Protein AF-0000000084778873 (afdb_homodimer)

Organism: Brachypodium distachyon (NCBI:txid15368)

Radius of gyration: 27.46 Å; Cα contacts (8 Å, |Δi|>4): 302; chains: 2; bounding box: 40×123×57 Å

pLDDT: mean 80.84, std 21.5, range [19.67, 98.75]

Foldseek 3Di:
DPPPDPVVVVVVVVVVVVVVVVVVVVVPPPDDDDDDDDPDDPPPDFQVVVQLVVQCVVVVHSVVSVVRDDDTDGDDDDDDDDDDDPVVVVVVCPDPNDDDDDDCVVVVVPPPVPDPPD/DPPDDPVVVVVVVVVVVVVVVVVVVVVVPPDDDDDDDDPDDPPPDFQVVVQLVVQCVVVVHSVVSVVRDDDTDGDDDDDDDDDDDPVVVVVVCPDPNDDDDDDCVVCVVPDPPPDPPD

Structure (mmCIF, N/CA/C/O backbone):
data_AF-0000000084778873-model_v1
#
loop_
_entity.id
_entity.type
_entity.pdbx_description
1 polymer 'Inhibitor I9 domain-containing protein'
#
loop_
_atom_site.group_PDB
_atom_site.id
_atom_site.type_symbol
_atom_site.label_atom_id
_atom_site.label_alt_id
_atom_site.label_comp_id
_atom_site.label_asym_id
_atom_site.label_entity_id
_atom_site.label_seq_id
_atom_site.pdbx_PDB_ins_code
_atom_site.Cartn_x
_atom_site.Cartn_y
_atom_site.Cartn_z
_atom_site.occupancy
_atom_site.B_iso_or_equiv
_atom_site.auth_seq_id
_atom_site.auth_comp_id
_atom_site.auth_asym_id
_atom_site.auth_atom_id
_atom_site.pdbx_PDB_model_num
ATOM 1 N N . MET A 1 1 ? -0.846 -65.25 -21.641 1 46.56 1 MET A N 1
ATOM 2 C CA . MET A 1 1 ? -0.649 -64.125 -20.719 1 46.56 1 MET A CA 1
ATOM 3 C C . MET A 1 1 ? -1.986 -63.531 -20.312 1 46.56 1 MET A C 1
ATOM 5 O O . MET A 1 1 ? -2.764 -63.094 -21.156 1 46.56 1 MET A O 1
ATOM 9 N N . LYS A 1 2 ? -2.516 -64.062 -19.25 1 57.94 2 LYS A N 1
ATOM 10 C CA . LYS A 1 2 ? -3.814 -63.688 -18.688 1 57.94 2 LYS A CA 1
ATOM 11 C C . LYS A 1 2 ? -3.93 -62.156 -18.5 1 57.94 2 LYS A C 1
ATOM 13 O O . LYS A 1 2 ? -3.053 -61.531 -17.891 1 57.94 2 LYS A O 1
ATOM 18 N N . GLN A 1 3 ? -4.539 -61.562 -19.406 1 62.31 3 GLN A N 1
ATOM 19 C CA . GLN A 1 3 ? -4.801 -60.125 -19.375 1 62.31 3 GLN A CA 1
ATOM 20 C C . GLN A 1 3 ? -5.473 -59.719 -18.062 1 62.31 3 GLN A C 1
ATOM 22 O O . GLN A 1 3 ? -6.375 -60.406 -17.578 1 62.31 3 GLN A O 1
ATOM 27 N N . PRO A 1 4 ? -4.617 -59.094 -17.234 1 69.31 4 PRO A N 1
ATOM 28 C CA . PRO A 1 4 ? -5.277 -58.594 -16.016 1 69.31 4 PRO A CA 1
ATOM 29 C C . PRO A 1 4 ? -6.664 -58.031 -16.297 1 69.31 4 PRO A C 1
ATOM 31 O O . PRO A 1 4 ? -6.926 -57.531 -17.406 1 69.31 4 PRO A O 1
ATOM 34 N N . PRO A 1 5 ? -7.594 -58.406 -15.469 1 70.06 5 PRO A N 1
ATOM 35 C CA . PRO A 1 5 ? -8.977 -58 -15.719 1 70.06 5 PRO A CA 1
ATOM 36 C C . PRO A 1 5 ? -9.141 -56.469 -15.789 1 70.06 5 PRO A C 1
ATOM 38 O O . PRO A 1 5 ? -8.414 -55.75 -15.117 1 70.06 5 PRO A O 1
ATOM 41 N N . ALA A 1 6 ? -9.719 -56.062 -16.844 1 75.62 6 ALA A N 1
ATOM 42 C CA . ALA A 1 6 ? -10.078 -54.719 -17.219 1 75.62 6 ALA A CA 1
ATOM 43 C C . ALA A 1 6 ? -10.695 -53.969 -16.047 1 75.62 6 ALA A C 1
ATOM 45 O O . ALA A 1 6 ? -10.578 -52.75 -15.953 1 75.62 6 ALA A O 1
ATOM 46 N N . THR A 1 7 ? -11.094 -54.781 -15.078 1 77.81 7 THR A N 1
ATOM 47 C CA . THR A 1 7 ? -11.797 -54.156 -13.961 1 77.81 7 THR A CA 1
ATOM 48 C C . THR A 1 7 ? -10.82 -53.438 -13.039 1 77.81 7 THR A C 1
ATOM 50 O O . THR A 1 7 ? -11.141 -52.375 -12.508 1 77.81 7 THR A O 1
ATOM 53 N N . THR A 1 8 ? -9.68 -54 -13.016 1 77 8 THR A N 1
ATOM 54 C CA . THR A 1 8 ? -8.711 -53.375 -12.125 1 77 8 THR A CA 1
ATOM 55 C C . THR A 1 8 ? -8.219 -52.062 -12.688 1 77 8 THR A C 1
ATOM 57 O O . THR A 1 8 ? -8.039 -51.094 -11.953 1 77 8 THR A O 1
ATOM 60 N N . ALA A 1 9 ? -8.211 -52.094 -14.023 1 75.94 9 ALA A N 1
ATOM 61 C CA . ALA A 1 9 ? -7.738 -50.875 -14.688 1 75.94 9 ALA A CA 1
ATOM 62 C C . ALA A 1 9 ? -8.758 -49.75 -14.57 1 75.94 9 ALA A C 1
ATOM 64 O O . ALA A 1 9 ? -8.391 -48.594 -14.359 1 75.94 9 ALA A O 1
ATOM 65 N N . ILE A 1 10 ? -9.984 -50.094 -14.586 1 78.06 10 ILE A N 1
ATOM 66 C CA . ILE A 1 10 ? -11.047 -49.094 -14.508 1 78.06 10 ILE A CA 1
ATOM 67 C C . ILE A 1 10 ? -11.125 -48.531 -13.086 1 78.06 10 ILE A C 1
ATOM 69 O O . ILE A 1 10 ? -11.312 -47.344 -12.898 1 78.06 10 ILE A O 1
ATOM 73 N N . ILE A 1 11 ? -10.836 -49.406 -12.133 1 75.94 11 ILE A N 1
ATOM 74 C CA . ILE A 1 11 ? -10.922 -48.969 -10.742 1 75.94 11 ILE A CA 1
ATOM 75 C C . ILE A 1 11 ? -9.773 -48 -10.438 1 75.94 11 ILE A C 1
ATOM 77 O O . ILE A 1 11 ? -9.961 -47 -9.758 1 75.94 11 ILE A O 1
ATOM 81 N N . VAL A 1 12 ? -8.609 -48.281 -11.062 1 77.19 12 VAL A N 1
ATOM 82 C CA . VAL A 1 12 ? -7.445 -47.438 -10.828 1 77.19 12 VAL A CA 1
ATOM 83 C C . VAL A 1 12 ? -7.66 -46.094 -11.492 1 77.19 12 VAL A C 1
ATOM 85 O O . VAL A 1 12 ? -7.32 -45.031 -10.922 1 77.19 12 VAL A O 1
ATOM 88 N N . LEU A 1 13 ? -8.32 -46.125 -12.633 1 76.19 13 LEU A N 1
ATOM 89 C CA . LEU A 1 13 ? -8.617 -44.875 -13.328 1 76.19 13 LEU A CA 1
ATOM 90 C C . LEU A 1 13 ? -9.648 -44.031 -12.562 1 76.19 13 LEU A C 1
ATOM 92 O O . LEU A 1 13 ? -9.516 -42.812 -12.461 1 76.19 13 LEU A O 1
ATOM 96 N N . LEU A 1 14 ? -10.625 -44.688 -12.031 1 76 14 LEU A N 1
ATOM 97 C CA . LEU A 1 14 ? -11.648 -44 -11.266 1 76 14 LEU A CA 1
ATOM 98 C C . LEU A 1 14 ? -11.062 -43.438 -9.969 1 76 14 LEU A C 1
ATOM 100 O O . LEU A 1 14 ? -11.406 -42.312 -9.562 1 76 14 LEU A O 1
ATOM 104 N N . CYS A 1 15 ? -10.156 -44.125 -9.344 1 75.88 15 CYS A N 1
ATOM 105 C CA . CYS A 1 15 ? -9.555 -43.656 -8.102 1 75.88 15 CYS A CA 1
ATOM 106 C C . CYS A 1 15 ? -8.672 -42.438 -8.352 1 75.88 15 CYS A C 1
ATOM 108 O O . CYS A 1 15 ? -8.648 -41.5 -7.555 1 75.88 15 CYS A O 1
ATOM 110 N N . VAL A 1 16 ? -7.949 -42.406 -9.531 1 70.62 16 VAL A N 1
ATOM 111 C CA . VAL A 1 16 ? -7.09 -41.25 -9.852 1 70.62 16 VAL A CA 1
ATOM 112 C C . VAL A 1 16 ? -7.945 -40.031 -10.18 1 70.62 16 VAL A C 1
ATOM 114 O O . VAL A 1 16 ? -7.605 -38.906 -9.789 1 70.62 16 VAL A O 1
ATOM 117 N N . SER A 1 17 ? -9.031 -40.281 -10.844 1 73.12 17 SER A N 1
ATOM 118 C CA . SER A 1 17 ? -9.922 -39.156 -11.156 1 73.12 17 SER A CA 1
ATOM 119 C C . SER A 1 17 ? -10.539 -38.562 -9.891 1 73.12 17 SER A C 1
ATOM 121 O O . SER A 1 17 ? -10.672 -37.344 -9.773 1 73.12 17 SER A O 1
ATOM 123 N N . LEU A 1 18 ? -10.906 -39.375 -8.938 1 67.69 18 LEU A N 1
ATOM 124 C CA . LEU A 1 18 ? -11.461 -38.875 -7.688 1 67.69 18 LEU A CA 1
ATOM 125 C C . LEU A 1 18 ? -10.398 -38.125 -6.879 1 67.69 18 LEU A C 1
ATOM 127 O O . LEU A 1 18 ? -10.695 -37.125 -6.242 1 67.69 18 LEU A O 1
ATOM 131 N N . ALA A 1 19 ? -9.133 -38.594 -6.875 1 63.84 19 ALA A N 1
ATOM 132 C CA . ALA A 1 19 ? -8.031 -37.938 -6.172 1 63.84 19 ALA A CA 1
ATOM 133 C C . ALA A 1 19 ? -7.699 -36.594 -6.812 1 63.84 19 ALA A C 1
ATOM 135 O O . ALA A 1 19 ? -7.418 -35.625 -6.113 1 63.84 19 ALA A O 1
ATOM 136 N N . MET A 1 20 ? -7.809 -36.469 -8.102 1 62.22 20 MET A N 1
ATOM 137 C CA . MET A 1 20 ? -7.59 -35.219 -8.781 1 62.22 20 MET A CA 1
ATOM 138 C C . MET A 1 20 ? -8.703 -34.219 -8.453 1 62.22 20 MET A C 1
ATOM 140 O O . MET A 1 20 ? -8.445 -33.031 -8.273 1 62.22 20 MET A O 1
ATOM 144 N N . ALA A 1 21 ? -9.922 -34.688 -8.414 1 61.84 21 ALA A N 1
ATOM 145 C CA . ALA A 1 21 ? -11.047 -33.844 -8.047 1 61.84 21 ALA A CA 1
ATOM 146 C C . ALA A 1 21 ? -10.938 -33.375 -6.598 1 61.84 21 ALA A C 1
ATOM 148 O O . ALA A 1 21 ? -11.266 -32.219 -6.277 1 61.84 21 ALA A O 1
ATOM 149 N N . ALA A 1 22 ? -10.531 -34.156 -5.684 1 57 22 ALA A N 1
ATOM 150 C CA . ALA A 1 22 ? -10.352 -33.781 -4.285 1 57 22 ALA A CA 1
ATOM 151 C C . ALA A 1 22 ? -9.227 -32.75 -4.137 1 57 22 ALA A C 1
ATOM 153 O O . ALA A 1 22 ? -9.312 -31.844 -3.309 1 57 22 ALA A O 1
ATOM 154 N N . ALA A 1 23 ? -8.117 -32.812 -4.902 1 54.66 23 ALA A N 1
ATOM 155 C CA . ALA A 1 23 ? -7.012 -31.859 -4.879 1 54.66 23 ALA A CA 1
ATOM 156 C C . ALA A 1 23 ? -7.457 -30.484 -5.367 1 54.66 23 ALA A C 1
ATOM 158 O O . ALA A 1 23 ? -7.035 -29.453 -4.828 1 54.66 23 ALA A O 1
ATOM 159 N N . SER A 1 24 ? -8.25 -30.531 -6.387 1 57.69 24 SER A N 1
ATOM 160 C CA . SER A 1 24 ? -8.805 -29.266 -6.832 1 57.69 24 SER A CA 1
ATOM 161 C C . SER A 1 24 ? -9.688 -28.641 -5.754 1 57.69 24 SER A C 1
ATOM 163 O O . SER A 1 24 ? -9.688 -27.422 -5.578 1 57.69 24 SER A O 1
ATOM 165 N N . ALA A 1 25 ? -10.539 -29.531 -5.156 1 53.91 25 ALA A N 1
ATOM 166 C CA . ALA A 1 25 ? -11.414 -29 -4.117 1 53.91 25 ALA A CA 1
ATOM 167 C C . ALA A 1 25 ? -10.609 -28.469 -2.939 1 53.91 25 ALA A C 1
ATOM 169 O O . ALA A 1 25 ? -10.992 -27.469 -2.322 1 53.91 25 ALA A O 1
ATOM 170 N N . ALA A 1 26 ? -9.578 -29.125 -2.502 1 51.03 26 ALA A N 1
ATOM 171 C CA . ALA A 1 26 ? -8.758 -28.641 -1.396 1 51.03 26 ALA A CA 1
ATOM 172 C C . ALA A 1 26 ? -8.133 -27.297 -1.727 1 51.03 26 ALA A C 1
ATOM 174 O O . ALA A 1 26 ? -7.785 -26.531 -0.826 1 51.03 26 ALA A O 1
ATOM 175 N N . ALA A 1 27 ? -7.762 -27.125 -2.967 1 52.5 27 ALA A N 1
ATOM 176 C CA . ALA A 1 27 ? -7.176 -25.844 -3.355 1 52.5 27 ALA A CA 1
ATOM 177 C C . ALA A 1 27 ? -8.133 -24.703 -3.049 1 52.5 27 ALA A C 1
ATOM 179 O O . ALA A 1 27 ? -7.699 -23.625 -2.611 1 52.5 27 ALA A O 1
ATOM 180 N N . ASP A 1 28 ? -9.445 -25.062 -3.357 1 57.41 28 ASP A N 1
ATOM 181 C CA . ASP A 1 28 ? -10.422 -23.984 -3.225 1 57.41 28 ASP A CA 1
ATOM 182 C C . ASP A 1 28 ? -10.758 -23.734 -1.757 1 57.41 28 ASP A C 1
ATOM 184 O O . ASP A 1 28 ? -11.18 -22.625 -1.396 1 57.41 28 ASP A O 1
ATOM 188 N N . GLN A 1 29 ? -10.359 -24.703 -0.81 1 63.72 29 GLN A N 1
ATOM 189 C CA . GLN A 1 29 ? -10.938 -24.562 0.523 1 63.72 29 GLN A CA 1
ATOM 190 C C . GLN A 1 29 ? -10.156 -23.547 1.348 1 63.72 29 GLN A C 1
ATOM 192 O O . GLN A 1 29 ? -8.969 -23.734 1.617 1 63.72 29 GLN A O 1
ATOM 197 N N . GLY A 1 30 ? -10.539 -22.344 1.447 1 87.31 30 GLY A N 1
ATOM 198 C CA . GLY A 1 30 ? -10.203 -21.234 2.342 1 87.31 30 GLY A CA 1
ATOM 199 C C . GLY A 1 30 ? -9.422 -20.141 1.66 1 87.31 30 GLY A C 1
ATOM 200 O O . GLY A 1 30 ? -8.625 -19.438 2.303 1 87.31 30 GLY A O 1
ATOM 201 N N . ALA A 1 31 ? -9.375 -20.266 0.312 1 91.81 31 ALA A N 1
ATOM 202 C CA . ALA A 1 31 ? -8.688 -19.188 -0.403 1 91.81 31 ALA A CA 1
ATOM 203 C C . ALA A 1 31 ? -9.391 -17.844 -0.203 1 91.81 31 ALA A C 1
ATOM 205 O O . ALA A 1 31 ? -10.617 -17.781 -0.209 1 91.81 31 ALA A O 1
ATOM 206 N N . GLU A 1 32 ? -8.516 -16.859 0.096 1 92.75 32 GLU A N 1
ATOM 207 C CA . GLU A 1 32 ? -8.992 -15.484 0.233 1 92.75 32 GLU A CA 1
ATOM 208 C C . GLU A 1 32 ? -8.211 -14.539 -0.676 1 92.75 32 GLU A C 1
ATOM 210 O O . GLU A 1 32 ? -7.152 -14.898 -1.189 1 92.75 32 GLU A O 1
ATOM 215 N N . THR A 1 33 ? -8.859 -13.461 -0.979 1 93.12 33 THR A N 1
ATOM 216 C CA . THR A 1 33 ? -8.227 -12.453 -1.823 1 93.12 33 THR A CA 1
ATOM 217 C C . THR A 1 33 ? -7.402 -11.484 -0.982 1 93.12 33 THR A C 1
ATOM 219 O O . THR A 1 33 ? -7.863 -11.008 0.059 1 93.12 33 THR A O 1
ATOM 222 N N . TYR A 1 34 ? -6.191 -11.305 -1.417 1 93.75 34 TYR A N 1
ATOM 223 C CA . TYR A 1 34 ? -5.277 -10.375 -0.764 1 93.75 34 TYR A CA 1
ATOM 224 C C . TYR A 1 34 ? -4.699 -9.391 -1.768 1 93.75 34 TYR A C 1
ATOM 226 O O . TYR A 1 34 ? -4.5 -9.727 -2.938 1 93.75 34 TYR A O 1
ATOM 234 N N . LEU A 1 35 ? -4.52 -8.195 -1.279 1 92.12 35 LEU A N 1
ATOM 235 C CA . LEU A 1 35 ? -3.691 -7.223 -1.984 1 92.12 35 LEU A CA 1
ATOM 236 C C . LEU A 1 35 ? -2.227 -7.363 -1.58 1 92.12 35 LEU A C 1
ATOM 238 O O . LEU A 1 35 ? -1.897 -7.293 -0.395 1 92.12 35 LEU A O 1
ATOM 242 N N . VAL A 1 36 ? -1.411 -7.562 -2.584 1 94.19 36 VAL A N 1
ATOM 243 C CA . VAL A 1 36 ? 0.016 -7.773 -2.363 1 94.19 36 VAL A CA 1
ATOM 244 C C . VAL A 1 36 ? 0.804 -6.586 -2.91 1 94.19 36 VAL A C 1
ATOM 246 O O . VAL A 1 36 ? 0.767 -6.309 -4.113 1 94.19 36 VAL A O 1
ATOM 249 N N . PHE A 1 37 ? 1.505 -5.879 -2.012 1 92.56 37 PHE A N 1
ATOM 250 C CA . PHE A 1 37 ? 2.406 -4.805 -2.416 1 92.56 37 PHE A CA 1
ATOM 251 C C . PHE A 1 37 ? 3.838 -5.312 -2.521 1 92.56 37 PHE A C 1
ATOM 253 O O . PHE A 1 37 ? 4.324 -6.008 -1.629 1 92.56 37 PHE A O 1
ATOM 260 N N . VAL A 1 38 ? 4.445 -4.906 -3.598 1 95.19 38 VAL A N 1
ATOM 261 C CA . VAL A 1 38 ? 5.816 -5.316 -3.877 1 95.19 38 VAL A CA 1
ATOM 262 C C . VAL A 1 38 ? 6.641 -4.105 -4.305 1 95.19 38 VAL A C 1
ATOM 264 O O . VAL A 1 38 ? 6.086 -3.059 -4.648 1 95.19 38 VAL A O 1
ATOM 267 N N . ASP A 1 39 ? 7.934 -4.309 -4.254 1 95.75 39 ASP A N 1
ATOM 268 C CA . ASP A 1 39 ? 8.805 -3.297 -4.844 1 95.75 39 ASP A CA 1
ATOM 269 C C . ASP A 1 39 ? 8.383 -2.971 -6.273 1 95.75 39 ASP A C 1
ATOM 271 O O . ASP A 1 39 ? 8.008 -3.863 -7.035 1 95.75 39 ASP A O 1
ATOM 275 N N . ALA A 1 40 ? 8.492 -1.646 -6.535 1 95.06 40 ALA A N 1
ATOM 276 C CA . ALA A 1 40 ? 8.195 -1.262 -7.914 1 95.06 40 ALA A CA 1
ATOM 277 C C . ALA A 1 40 ? 9.117 -1.981 -8.891 1 95.06 40 ALA A C 1
ATOM 279 O O . ALA A 1 40 ? 10.289 -2.225 -8.594 1 95.06 40 ALA A O 1
ATOM 280 N N . PRO A 1 41 ? 8.484 -2.299 -10.078 1 96.31 41 PRO A N 1
ATOM 281 C CA . PRO A 1 41 ? 9.359 -2.871 -11.102 1 96.31 41 PRO A CA 1
ATOM 282 C C . PRO A 1 41 ? 10.492 -1.926 -11.5 1 96.31 41 PRO A C 1
ATOM 284 O O . PRO A 1 41 ? 10.336 -0.704 -11.43 1 96.31 41 PRO A O 1
ATOM 287 N N . PRO A 1 42 ? 11.672 -2.525 -11.992 1 94.88 42 PRO A N 1
ATOM 288 C CA . PRO A 1 42 ? 12.703 -1.665 -12.578 1 94.88 42 PRO A CA 1
ATOM 289 C C . PRO A 1 42 ? 12.195 -0.852 -13.766 1 94.88 42 PRO A C 1
ATOM 291 O O . PRO A 1 42 ? 11.195 -1.219 -14.383 1 94.88 42 PRO A O 1
ATOM 294 N N . PRO A 1 43 ? 12.938 0.264 -13.93 1 92.19 43 PRO A N 1
ATOM 295 C CA . PRO A 1 43 ? 12.531 1.072 -15.086 1 92.19 43 PRO A CA 1
ATOM 296 C C . PRO A 1 43 ? 12.453 0.262 -16.375 1 92.19 43 PRO A C 1
ATOM 298 O O . PRO A 1 43 ? 13.359 -0.526 -16.672 1 92.19 43 PRO A O 1
ATOM 301 N N . GLY A 1 44 ? 11.312 0.424 -17.094 1 93.25 44 GLY A N 1
ATOM 302 C CA . GLY A 1 44 ? 11.164 -0.215 -18.391 1 93.25 44 GLY A CA 1
ATOM 303 C C . GLY A 1 44 ? 10.547 -1.597 -18.312 1 93.25 44 GLY A C 1
ATOM 304 O O . GLY A 1 44 ? 10.164 -2.178 -19.328 1 93.25 44 GLY A O 1
ATOM 305 N N . VAL A 1 45 ? 10.5 -2.148 -17.172 1 96.25 45 VAL A N 1
ATOM 306 C CA . VAL A 1 45 ? 9.883 -3.461 -17 1 96.25 45 VAL A CA 1
ATOM 307 C C . VAL A 1 45 ? 8.391 -3.303 -16.734 1 96.25 45 VAL A C 1
ATOM 309 O O . VAL A 1 45 ? 7.992 -2.637 -15.773 1 96.25 45 VAL A O 1
ATOM 312 N N . PRO A 1 46 ? 7.574 -3.947 -17.656 1 96.5 46 PRO A N 1
ATOM 313 C CA . PRO A 1 46 ? 6.133 -3.869 -17.406 1 96.5 46 PRO A CA 1
ATOM 314 C C . PRO A 1 46 ? 5.715 -4.562 -16.109 1 96.5 46 PRO A C 1
ATOM 316 O O . PRO A 1 46 ? 6.344 -5.543 -15.695 1 96.5 46 PRO A O 1
ATOM 319 N N . SER A 1 47 ? 4.574 -4.055 -15.43 1 96.5 47 SER A N 1
ATOM 320 C CA . SER A 1 47 ? 4.141 -4.539 -14.125 1 96.5 47 SER A CA 1
ATOM 321 C C . SER A 1 47 ? 3.639 -5.977 -14.211 1 96.5 4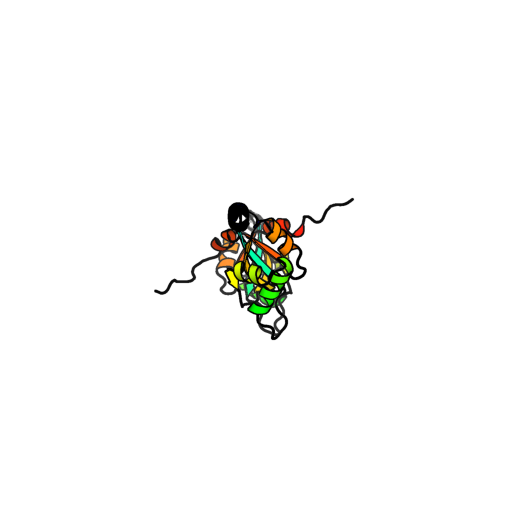7 SER A C 1
ATOM 323 O O . SER A 1 47 ? 3.93 -6.793 -13.328 1 96.5 47 SER A O 1
ATOM 325 N N . ARG A 1 48 ? 2.947 -6.285 -15.273 1 96.69 48 ARG A N 1
ATOM 326 C CA . ARG A 1 48 ? 2.256 -7.566 -15.32 1 96.69 48 ARG A CA 1
ATOM 327 C C . ARG A 1 48 ? 3.248 -8.727 -15.305 1 96.69 48 ARG A C 1
ATOM 329 O O . ARG A 1 48 ? 3.162 -9.609 -14.445 1 96.69 48 ARG A O 1
ATOM 336 N N . PRO A 1 49 ? 4.199 -8.781 -16.25 1 97.88 49 PRO A N 1
ATOM 337 C CA . PRO A 1 49 ? 5.156 -9.883 -16.156 1 97.88 49 PRO A CA 1
ATOM 338 C C . PRO A 1 49 ? 5.98 -9.836 -14.867 1 97.88 49 PRO A C 1
ATOM 340 O O . PRO A 1 49 ? 6.371 -10.883 -14.336 1 97.88 49 PRO A O 1
ATOM 343 N N . TYR A 1 50 ? 6.312 -8.688 -14.375 1 98.31 50 TYR A N 1
ATOM 344 C CA . TYR A 1 50 ? 7.035 -8.539 -13.117 1 98.31 50 TYR A CA 1
ATOM 345 C C . TYR A 1 50 ? 6.262 -9.172 -11.969 1 98.31 50 TYR A C 1
ATOM 347 O O . TYR A 1 50 ? 6.805 -9.984 -11.211 1 98.31 50 TYR A O 1
ATOM 355 N N . HIS A 1 51 ? 4.973 -8.859 -11.781 1 98.25 51 HIS A N 1
ATOM 356 C CA . HIS A 1 51 ? 4.121 -9.414 -10.734 1 98.25 51 HIS A CA 1
ATOM 357 C C . HIS A 1 51 ? 3.922 -10.914 -10.922 1 98.25 51 HIS A C 1
ATOM 359 O O . HIS A 1 51 ? 3.967 -11.672 -9.953 1 98.25 51 HIS A O 1
ATOM 365 N N . LEU A 1 52 ? 3.711 -11.273 -12.141 1 98.5 52 LEU A N 1
ATOM 366 C CA . LEU A 1 52 ? 3.551 -12.695 -12.422 1 98.5 52 LEU A CA 1
ATOM 367 C C . LEU A 1 52 ? 4.793 -13.477 -12 1 98.5 52 LEU A C 1
ATOM 369 O O . LEU A 1 52 ? 4.688 -14.57 -11.453 1 98.5 52 LEU A O 1
ATOM 373 N N . GLY A 1 53 ? 5.977 -12.922 -12.336 1 98.5 53 GLY A N 1
ATOM 374 C CA . GLY A 1 53 ? 7.219 -13.562 -11.93 1 98.5 53 GLY A CA 1
ATOM 375 C C . GLY A 1 53 ? 7.328 -13.758 -10.43 1 98.5 53 GLY A C 1
ATOM 376 O O . GLY A 1 53 ? 7.742 -14.82 -9.961 1 98.5 53 GLY A O 1
ATOM 377 N N . ILE A 1 54 ? 6.953 -12.812 -9.68 1 98.44 54 ILE A N 1
ATOM 378 C CA . ILE A 1 54 ? 7.012 -12.875 -8.227 1 98.44 54 ILE A CA 1
ATOM 379 C C . ILE A 1 54 ? 6.062 -13.961 -7.715 1 98.44 54 ILE A C 1
ATOM 381 O O . ILE A 1 54 ? 6.445 -14.789 -6.887 1 98.44 54 ILE A O 1
ATOM 385 N N . LEU A 1 55 ? 4.836 -13.953 -8.234 1 98.62 55 LEU A N 1
ATOM 386 C CA . LEU A 1 55 ? 3.852 -14.93 -7.777 1 98.62 55 LEU A CA 1
ATOM 387 C C . LEU A 1 55 ? 4.23 -16.328 -8.227 1 98.62 55 LEU A C 1
ATOM 389 O O . LEU A 1 55 ? 3.982 -17.312 -7.516 1 98.62 55 LEU A O 1
ATOM 393 N N . THR A 1 56 ? 4.816 -16.469 -9.383 1 98.69 56 THR A N 1
ATOM 394 C CA . THR A 1 56 ? 5.305 -17.75 -9.867 1 98.69 56 THR A CA 1
ATOM 395 C C . THR A 1 56 ? 6.371 -18.312 -8.922 1 98.69 56 THR A C 1
ATOM 397 O O . THR A 1 56 ? 6.352 -19.5 -8.586 1 98.69 56 THR A O 1
ATOM 400 N N . ALA A 1 57 ? 7.277 -17.469 -8.562 1 98.62 57 ALA A N 1
ATOM 401 C CA . ALA A 1 57 ? 8.312 -17.891 -7.621 1 98.62 57 ALA A CA 1
ATOM 402 C C . ALA A 1 57 ? 7.699 -18.344 -6.301 1 98.62 57 ALA A C 1
ATOM 404 O O . ALA A 1 57 ? 8.125 -19.344 -5.723 1 98.62 57 ALA A O 1
ATOM 405 N N . ALA A 1 58 ? 6.723 -17.703 -5.828 1 98.5 58 ALA A N 1
ATOM 406 C CA . ALA A 1 58 ? 6.102 -18 -4.539 1 98.5 58 ALA A CA 1
ATOM 407 C C . ALA A 1 58 ? 5.32 -19.312 -4.602 1 98.5 58 ALA A C 1
ATOM 409 O O . ALA A 1 58 ? 5.352 -20.109 -3.66 1 98.5 58 ALA A O 1
ATOM 410 N N . LEU A 1 59 ? 4.633 -19.516 -5.656 1 98.12 59 LEU A N 1
ATOM 411 C CA . LEU A 1 59 ? 3.703 -20.641 -5.73 1 98.12 59 LEU A CA 1
ATOM 412 C C . LEU A 1 59 ? 4.359 -21.844 -6.387 1 98.12 59 LEU A C 1
ATOM 414 O O . LEU A 1 59 ? 3.814 -22.953 -6.348 1 98.12 59 LEU A O 1
ATOM 418 N N . GLY A 1 60 ? 5.383 -21.703 -7.098 1 97.88 60 GLY A N 1
ATOM 419 C CA . GLY A 1 60 ? 6.145 -22.797 -7.695 1 97.88 60 GLY A CA 1
ATOM 420 C C . GLY A 1 60 ? 5.59 -23.25 -9.031 1 97.88 60 GLY A C 1
ATOM 421 O O . GLY A 1 60 ? 5.949 -24.312 -9.539 1 97.88 60 GLY A O 1
ATOM 422 N N . SER A 1 61 ? 4.625 -22.453 -9.5 1 97.62 61 SER A N 1
ATOM 423 C CA . SER A 1 61 ? 3.959 -22.797 -10.75 1 97.62 61 SER A CA 1
ATOM 424 C C . SER A 1 61 ? 3.41 -21.547 -11.438 1 97.62 61 SER A C 1
ATOM 426 O O . SER A 1 61 ? 2.67 -20.781 -10.836 1 97.62 61 SER A O 1
ATOM 428 N N . GLU A 1 62 ? 3.836 -21.391 -12.773 1 98 62 GLU A N 1
ATOM 429 C CA . GLU A 1 62 ? 3.309 -20.266 -13.523 1 98 62 GLU A CA 1
ATOM 430 C C . GLU A 1 62 ? 1.807 -20.406 -13.75 1 98 62 GLU A C 1
ATOM 432 O O . GLU A 1 62 ? 1.076 -19.406 -13.727 1 98 62 GLU A O 1
ATOM 437 N N . GLU A 1 63 ? 1.366 -21.594 -13.945 1 97.44 63 GLU A N 1
ATOM 438 C CA . GLU A 1 63 ? -0.06 -21.844 -14.133 1 97.44 63 GLU A CA 1
ATOM 439 C C . GLU A 1 63 ? -0.856 -21.469 -12.883 1 97.44 63 GLU A C 1
ATOM 441 O O . GLU A 1 63 ? -1.897 -20.812 -12.984 1 97.44 63 GLU A O 1
ATOM 446 N N . LYS A 1 64 ? -0.357 -21.844 -11.805 1 97.06 64 LYS A N 1
ATOM 447 C CA . LYS A 1 64 ? -1.006 -21.484 -10.539 1 97.06 64 LYS A CA 1
ATOM 448 C C . LYS A 1 64 ? -1.011 -19.984 -10.328 1 97.06 64 LYS A C 1
ATOM 450 O O . LYS A 1 64 ? -2.004 -19.406 -9.867 1 97.06 64 LYS A O 1
ATOM 455 N N . ALA A 1 65 ? 0.11 -19.391 -10.648 1 98.38 65 ALA A N 1
ATOM 456 C CA . ALA A 1 65 ? 0.221 -17.953 -10.492 1 98.38 65 ALA A CA 1
ATOM 457 C C . ALA A 1 65 ? -0.79 -17.219 -11.375 1 98.38 65 ALA A C 1
ATOM 459 O O . ALA A 1 65 ? -1.459 -16.281 -10.922 1 98.38 65 ALA A O 1
ATOM 460 N N . LYS A 1 66 ? -0.918 -17.641 -12.578 1 97.88 66 LYS A N 1
ATOM 461 C CA . LYS A 1 66 ? -1.861 -17.031 -13.508 1 97.88 66 LYS A CA 1
ATO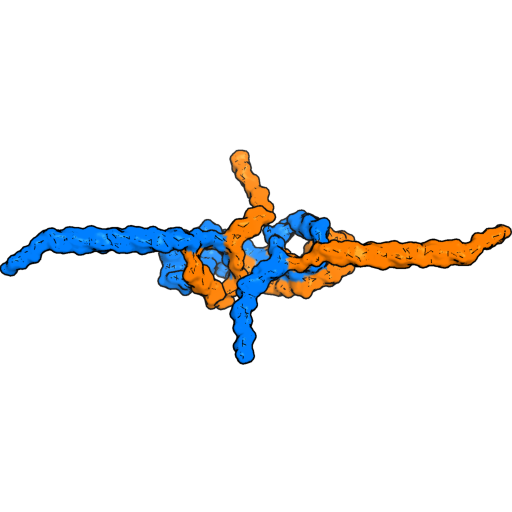M 462 C C . LYS A 1 66 ? -3.297 -17.188 -13.016 1 97.88 66 LYS A C 1
ATOM 464 O O . LYS A 1 66 ? -4.109 -16.266 -13.164 1 97.88 66 LYS A O 1
ATOM 469 N N . ALA A 1 67 ? -3.531 -18.266 -12.43 1 96.69 67 ALA A N 1
ATOM 470 C CA . ALA A 1 67 ? -4.879 -18.547 -11.938 1 96.69 67 ALA A CA 1
ATOM 471 C C . ALA A 1 67 ? -5.176 -17.75 -10.672 1 96.69 67 ALA A C 1
ATOM 473 O O . ALA A 1 67 ? -6.332 -17.438 -10.375 1 96.69 67 ALA A O 1
ATOM 474 N N . ALA A 1 68 ? -4.16 -17.438 -9.961 1 97.31 68 ALA A N 1
ATOM 475 C CA . ALA A 1 68 ? -4.328 -16.812 -8.648 1 97.31 68 ALA A CA 1
ATOM 476 C C . ALA A 1 68 ? -4.48 -15.297 -8.781 1 97.31 68 ALA A C 1
ATOM 478 O O . ALA A 1 68 ? -5.18 -14.664 -7.988 1 97.31 68 ALA A O 1
ATOM 479 N N . ILE A 1 69 ? -3.775 -14.695 -9.797 1 96.56 69 ILE A N 1
ATOM 480 C CA . ILE A 1 69 ? -3.812 -13.242 -9.93 1 96.56 69 ILE A CA 1
ATOM 481 C C . ILE A 1 69 ? -5.207 -12.797 -10.367 1 96.56 69 ILE A C 1
ATOM 483 O O . ILE A 1 69 ? -5.742 -13.297 -11.359 1 96.56 69 ILE A O 1
ATOM 487 N N . ILE A 1 70 ? -5.742 -11.906 -9.523 1 94.81 70 ILE A N 1
ATOM 488 C CA . ILE A 1 70 ? -7.066 -11.367 -9.82 1 94.81 70 ILE A CA 1
ATOM 489 C C . ILE A 1 70 ? -6.926 -10.031 -10.555 1 94.81 70 ILE A C 1
ATOM 491 O O . ILE A 1 70 ? -7.617 -9.789 -11.547 1 94.81 70 ILE A O 1
ATOM 495 N N . TYR A 1 71 ? -6.113 -9.125 -10.102 1 93 71 TYR A N 1
ATOM 496 C CA . TYR A 1 71 ? -5.93 -7.797 -10.672 1 93 71 TYR A CA 1
ATOM 497 C C . TYR A 1 71 ? -4.477 -7.344 -10.555 1 93 71 TYR A C 1
ATOM 499 O O . TYR A 1 71 ? -3.852 -7.531 -9.508 1 93 71 TYR A O 1
ATOM 507 N N . ASN A 1 72 ? -3.963 -6.824 -11.703 1 93.62 72 ASN A N 1
ATOM 508 C CA . ASN A 1 72 ? -2.637 -6.219 -11.766 1 93.62 72 ASN A CA 1
ATOM 509 C C . ASN A 1 72 ? -2.711 -4.695 -11.695 1 93.62 72 ASN A C 1
ATOM 511 O O . ASN A 1 72 ? -3.268 -4.059 -12.594 1 93.62 72 ASN A O 1
ATOM 515 N N . TYR A 1 73 ? -2.133 -4.219 -10.695 1 90.5 73 TYR A N 1
ATOM 516 C CA . TYR A 1 73 ? -2.07 -2.764 -10.617 1 90.5 73 TYR A CA 1
ATOM 517 C C . TYR A 1 73 ? -0.855 -2.23 -11.367 1 90.5 73 TYR A C 1
ATOM 519 O O . TYR A 1 73 ? 0.284 -2.557 -11.023 1 90.5 73 TYR A O 1
ATOM 527 N N . ARG A 1 74 ? -1.097 -1.347 -12.25 1 90.06 74 ARG A N 1
ATOM 528 C CA . ARG A 1 74 ? -0.055 -0.892 -13.172 1 90.06 74 ARG A CA 1
ATOM 529 C C . ARG A 1 74 ? 0.695 0.305 -12.594 1 90.06 74 ARG A C 1
ATOM 531 O O . ARG A 1 74 ? 1.892 0.471 -12.836 1 90.06 74 ARG A O 1
ATOM 538 N N . ASN A 1 75 ? -0.017 1.013 -11.797 1 89 75 ASN A N 1
ATOM 539 C CA . ASN A 1 75 ? 0.597 2.234 -11.281 1 89 75 ASN A CA 1
ATOM 540 C C . ASN A 1 75 ? 1.428 1.964 -10.031 1 89 75 ASN A C 1
ATOM 542 O O . ASN A 1 75 ? 1.127 1.044 -9.273 1 89 75 ASN A O 1
ATOM 546 N N . VAL A 1 76 ? 2.467 2.793 -9.945 1 93.56 76 VAL A N 1
ATOM 547 C CA . VAL A 1 76 ? 3.291 2.73 -8.742 1 93.56 76 VAL A CA 1
ATOM 548 C C . VAL A 1 76 ? 2.814 3.773 -7.734 1 93.56 76 VAL A C 1
ATOM 550 O O . VAL A 1 76 ? 2.275 4.816 -8.117 1 93.56 76 VAL A O 1
ATOM 553 N N . VAL A 1 77 ? 2.988 3.369 -6.488 1 92.75 77 VAL A N 1
ATOM 554 C CA . VAL A 1 77 ? 2.549 4.25 -5.414 1 92.75 77 VAL A CA 1
ATOM 555 C C . VAL A 1 77 ? 3.693 4.469 -4.426 1 92.75 77 VAL A C 1
ATOM 557 O O . VAL A 1 77 ? 4.68 3.729 -4.434 1 92.75 77 VAL A O 1
ATOM 560 N N . SER A 1 78 ? 3.648 5.539 -3.732 1 94 78 SER A N 1
ATOM 561 C CA . SER A 1 78 ? 4.473 5.84 -2.568 1 94 78 SER A CA 1
ATOM 562 C C . SER A 1 78 ? 3.615 6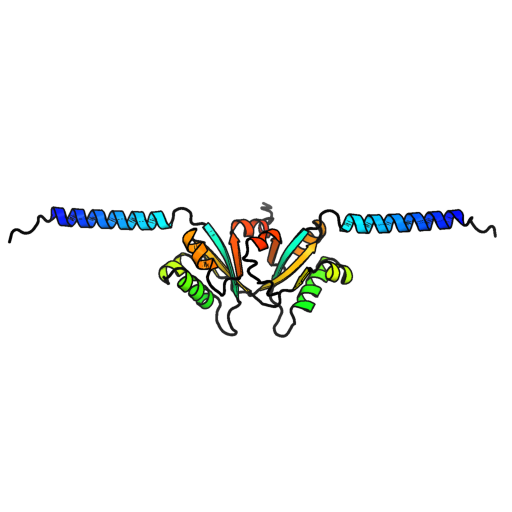.109 -1.337 1 94 78 SER A C 1
ATOM 564 O O . SER A 1 78 ? 2.398 5.906 -1.365 1 94 78 SER A O 1
ATOM 566 N N . GLY A 1 79 ? 4.301 6.387 -0.208 1 93.38 79 GLY A N 1
ATOM 567 C CA . GLY A 1 79 ? 3.457 6.641 0.949 1 93.38 79 GLY A CA 1
ATOM 568 C C . GLY A 1 79 ? 4.223 7.195 2.135 1 93.38 79 GLY A C 1
ATOM 569 O O . GLY A 1 79 ? 5.449 7.289 2.1 1 93.38 79 GLY A O 1
ATOM 570 N N . PHE A 1 80 ? 3.453 7.609 3.098 1 94.25 80 PHE A N 1
ATOM 571 C CA . PHE A 1 80 ? 3.951 8.133 4.363 1 94.25 80 PHE A CA 1
ATOM 572 C C . PHE A 1 80 ? 3.031 7.738 5.512 1 94.25 80 PHE A C 1
ATOM 574 O O . PHE A 1 80 ? 1.859 7.422 5.297 1 94.25 80 PHE A O 1
ATOM 581 N N . SER A 1 81 ? 3.602 7.699 6.719 1 94.69 81 SER A N 1
ATOM 582 C CA . SER A 1 81 ? 2.76 7.582 7.906 1 94.69 81 SER A CA 1
ATOM 583 C C . SER A 1 81 ? 2.561 8.938 8.57 1 94.69 81 SER A C 1
ATOM 585 O O . SER A 1 81 ? 3.48 9.758 8.609 1 94.69 81 SER A O 1
ATOM 587 N N . ALA A 1 82 ? 1.342 9.078 9.07 1 96.06 82 ALA A N 1
ATOM 588 C CA . ALA A 1 82 ? 0.975 10.328 9.727 1 96.06 82 ALA A CA 1
ATOM 589 C C . ALA A 1 82 ? 0.042 10.086 10.906 1 96.06 82 ALA A C 1
ATOM 591 O O . ALA A 1 82 ? -0.782 9.164 10.875 1 96.06 82 ALA A O 1
ATOM 592 N N . ARG A 1 83 ? 0.242 10.875 11.898 1 96.62 83 ARG A N 1
ATOM 593 C CA . ARG A 1 83 ? -0.67 10.906 13.031 1 96.62 83 ARG A CA 1
ATOM 594 C C . ARG A 1 83 ? -1.681 12.039 12.898 1 96.62 83 ARG A C 1
ATOM 596 O O . ARG A 1 83 ? -1.304 13.211 12.875 1 96.62 83 ARG A O 1
ATOM 603 N N . VAL A 1 84 ? -2.984 11.562 12.812 1 96.75 84 VAL A N 1
ATOM 604 C CA . VAL A 1 84 ? -3.979 12.57 12.469 1 96.75 84 VAL A CA 1
ATOM 605 C C . VAL A 1 84 ? -5.285 12.281 13.211 1 96.75 84 VAL A C 1
ATOM 607 O O . VAL A 1 84 ? -5.523 11.156 13.641 1 96.75 84 VAL A O 1
ATOM 610 N N . THR A 1 85 ? -6.09 13.336 13.367 1 95.62 85 THR A N 1
ATOM 611 C CA . THR A 1 85 ? -7.426 13.219 13.938 1 95.62 85 THR A CA 1
ATOM 612 C C . THR A 1 85 ? -8.422 12.727 12.891 1 95.62 85 THR A C 1
ATOM 614 O O . THR A 1 85 ? -8.133 12.766 11.688 1 95.62 85 THR A O 1
ATOM 617 N N . PRO A 1 86 ? -9.648 12.273 13.352 1 94.38 86 PRO A N 1
ATOM 618 C CA . PRO A 1 86 ? -10.648 11.789 12.391 1 94.38 86 PRO A CA 1
ATOM 619 C C . PRO A 1 86 ? -11.039 12.844 11.359 1 94.38 86 PRO A C 1
ATOM 621 O O . PRO A 1 86 ? -11.086 12.555 10.164 1 94.38 86 PRO A O 1
ATOM 624 N N . PRO A 1 87 ? -11.289 14.086 11.719 1 95.25 87 PRO A N 1
ATOM 625 C CA . PRO A 1 87 ? -11.586 15.07 10.672 1 95.25 87 PRO A CA 1
ATOM 626 C C . PRO A 1 87 ? -10.414 15.273 9.711 1 95.25 87 PRO A C 1
ATOM 628 O O . PRO A 1 87 ? -10.633 15.453 8.508 1 95.25 87 PRO A O 1
ATOM 631 N N . GLU A 1 88 ? -9.234 15.266 10.164 1 96.56 88 GLU A N 1
ATOM 632 C CA . GLU A 1 88 ? -8.055 15.383 9.312 1 96.56 88 GLU A CA 1
ATOM 633 C C . GLU A 1 88 ? -7.926 14.188 8.375 1 96.56 88 GLU A C 1
ATOM 635 O O . GLU A 1 88 ? -7.551 14.344 7.211 1 96.56 88 GLU A O 1
ATOM 640 N N . LEU A 1 89 ? -8.211 13.086 8.914 1 96.69 89 LEU A N 1
ATOM 641 C CA . LEU A 1 89 ? -8.188 11.875 8.109 1 96.69 89 LEU A CA 1
ATOM 642 C C . LEU A 1 89 ? -9.164 11.984 6.938 1 96.69 89 LEU A C 1
ATOM 644 O O . LEU A 1 89 ? -8.836 11.594 5.812 1 96.69 89 LEU A O 1
ATOM 648 N N . GLU A 1 90 ? -10.305 12.547 7.195 1 96.12 90 GLU A N 1
ATOM 649 C CA . GLU A 1 90 ? -11.281 12.742 6.133 1 96.12 90 GLU A CA 1
ATOM 650 C C . GLU A 1 90 ? -10.766 13.703 5.07 1 96.12 90 GLU A C 1
ATOM 652 O O . GLU A 1 90 ? -10.977 13.492 3.875 1 96.12 90 GLU A O 1
ATOM 657 N N . ALA A 1 91 ? -10.102 14.711 5.523 1 96.94 91 ALA A N 1
ATOM 658 C CA . ALA A 1 91 ? -9.516 15.664 4.59 1 96.94 91 ALA A CA 1
ATOM 659 C C . ALA A 1 91 ? -8.43 15.008 3.74 1 96.94 91 ALA A C 1
ATOM 661 O O . ALA A 1 91 ? -8.32 15.281 2.543 1 96.94 91 ALA A O 1
ATOM 662 N N . ILE A 1 92 ? -7.668 14.164 4.355 1 97.81 92 ILE A N 1
ATOM 663 C CA . ILE A 1 92 ? -6.602 13.453 3.656 1 97.81 92 ILE A CA 1
ATOM 664 C C . ILE A 1 92 ? -7.203 12.555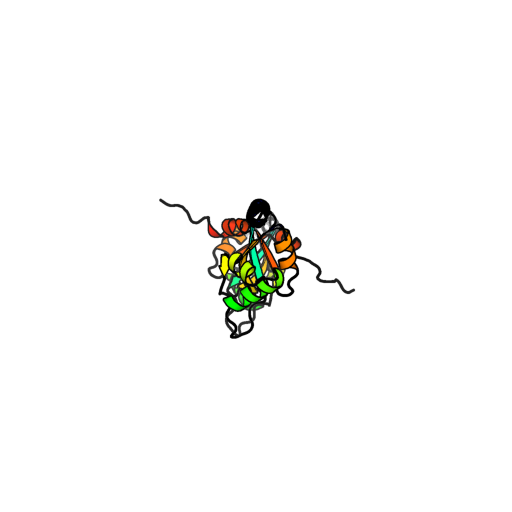 2.582 1 97.81 92 ILE A C 1
ATOM 666 O O . ILE A 1 92 ? -6.738 12.539 1.44 1 97.81 92 ILE A O 1
ATOM 670 N N . LYS A 1 93 ? -8.234 11.867 2.91 1 96.56 93 LYS A N 1
ATOM 671 C CA . LYS A 1 93 ? -8.867 10.93 1.991 1 96.56 93 LYS A CA 1
ATOM 672 C C . LYS A 1 93 ? -9.438 11.648 0.774 1 96.56 93 LYS A C 1
ATOM 674 O O . LYS A 1 93 ? -9.633 11.039 -0.279 1 96.56 93 LYS A O 1
ATOM 679 N N . LYS A 1 94 ? -9.641 12.953 0.844 1 96.56 94 LYS A N 1
ATOM 680 C CA . LYS A 1 94 ? -10.234 13.734 -0.235 1 96.56 94 LYS A CA 1
ATOM 681 C C . LYS A 1 94 ? -9.172 14.242 -1.203 1 96.56 94 LYS A C 1
ATOM 683 O O . LYS A 1 94 ? -9.492 14.773 -2.27 1 96.56 94 LYS A O 1
ATOM 688 N N . GLN A 1 95 ? -7.934 14.047 -0.815 1 97.38 95 GLN A N 1
ATOM 689 C CA . GLN A 1 95 ? -6.879 14.453 -1.734 1 97.38 95 GLN A CA 1
ATOM 690 C C . GLN A 1 95 ? -6.836 13.547 -2.961 1 97.38 95 GLN A C 1
ATOM 692 O O . GLN A 1 95 ? -6.859 12.32 -2.832 1 97.38 95 GLN A O 1
ATOM 697 N N . PRO A 1 96 ? -6.738 14.086 -4.176 1 96.44 96 PRO A N 1
ATOM 698 C CA . PRO A 1 96 ? -6.828 13.289 -5.402 1 96.44 96 PRO A CA 1
ATOM 699 C C . PRO A 1 96 ? -5.684 12.289 -5.543 1 96.44 96 PRO A C 1
ATOM 701 O O . PRO A 1 96 ? -5.824 11.273 -6.223 1 96.44 96 PRO A O 1
ATOM 704 N N . GLN A 1 97 ? -4.504 12.531 -4.93 1 96.12 97 GLN A N 1
ATOM 705 C CA . GLN A 1 97 ? -3.352 11.648 -5.047 1 96.12 97 GLN A CA 1
ATOM 706 C C . GLN A 1 97 ? -3.475 10.453 -4.102 1 96.12 97 GLN A C 1
ATOM 708 O O . GLN A 1 97 ? -2.719 9.484 -4.215 1 96.12 97 GLN A O 1
ATOM 713 N N . VAL A 1 98 ? -4.402 10.555 -3.107 1 96 98 VAL A N 1
ATOM 714 C CA . VAL A 1 98 ? -4.504 9.523 -2.084 1 96 98 VAL A CA 1
ATOM 715 C C . VAL A 1 98 ? -5.297 8.336 -2.629 1 96 98 VAL A C 1
ATOM 717 O O . VAL A 1 98 ? -6.438 8.492 -3.072 1 96 98 VAL A O 1
ATOM 720 N N . ASN A 1 99 ? -4.602 7.141 -2.539 1 90.31 99 ASN A N 1
ATOM 721 C CA . ASN A 1 99 ? -5.23 5.926 -3.047 1 90.31 99 ASN A CA 1
ATOM 722 C C . ASN A 1 99 ? -5.746 5.047 -1.912 1 90.31 99 ASN A C 1
ATOM 724 O O . ASN A 1 99 ? -6.785 4.398 -2.047 1 90.31 99 ASN A O 1
ATOM 728 N N . ARG A 1 100 ? -4.988 5.039 -0.862 1 89.06 100 ARG A N 1
ATOM 729 C CA . ARG A 1 100 ? -5.32 4.148 0.245 1 89.06 100 ARG A CA 1
ATOM 730 C C . ARG A 1 100 ? -4.82 4.711 1.571 1 89.06 100 ARG A C 1
ATOM 732 O O . ARG A 1 100 ? -3.746 5.312 1.63 1 89.06 100 ARG A O 1
ATOM 739 N N . VAL A 1 101 ? -5.637 4.438 2.592 1 92.44 101 VAL A N 1
ATOM 740 C CA . VAL A 1 101 ? -5.262 4.773 3.963 1 92.44 101 VAL A CA 1
ATOM 741 C C . VAL A 1 101 ? -5.488 3.566 4.871 1 92.44 101 VAL A C 1
ATOM 743 O O . VAL A 1 101 ? -6.566 2.969 4.863 1 92.44 101 VAL A O 1
ATOM 746 N N . LEU A 1 102 ? -4.348 3.238 5.539 1 86.69 102 LEU A N 1
ATOM 747 C CA . LEU A 1 102 ? -4.422 2.08 6.426 1 86.69 102 LEU A CA 1
ATOM 748 C C . LEU A 1 102 ? -4.062 2.467 7.855 1 86.69 102 LEU A C 1
ATOM 750 O O . LEU A 1 102 ? -3.1 3.203 8.078 1 86.69 102 LEU A O 1
ATOM 754 N N . PRO A 1 103 ? -4.883 1.898 8.781 1 87.06 103 PRO A N 1
ATOM 755 C CA . PRO A 1 103 ? -4.434 2.096 10.164 1 87.06 103 PRO A CA 1
ATOM 756 C C . PRO A 1 103 ? -3.102 1.41 10.453 1 87.06 103 PRO A C 1
ATOM 758 O O . PRO A 1 103 ? -2.828 0.332 9.922 1 87.06 103 PRO A O 1
ATOM 761 N N . SER A 1 104 ? -2.137 2.146 11.172 1 74.75 104 SER A N 1
ATOM 762 C CA . SER A 1 104 ? -0.778 1.683 11.438 1 74.75 104 SER A CA 1
ATOM 763 C C . SER A 1 104 ? -0.78 0.281 12.039 1 74.75 104 SER A C 1
ATOM 765 O O . SER A 1 104 ? 0.124 -0.514 11.773 1 74.75 104 SER A O 1
ATOM 767 N N . ALA A 1 105 ? -1.563 0.032 13.047 1 57.03 105 ALA A N 1
ATOM 768 C CA . ALA A 1 105 ? -1.601 -1.311 13.617 1 57.03 105 ALA A CA 1
ATOM 769 C C . ALA A 1 105 ? -1.645 -2.373 12.523 1 57.03 105 ALA A C 1
ATOM 771 O O . ALA A 1 105 ? -1.196 -3.504 12.734 1 57.03 105 ALA A O 1
ATOM 772 N N . THR A 1 106 ? -2.137 -1.984 11.57 1 51.28 106 THR A N 1
ATOM 773 C CA . THR A 1 106 ? -2.268 -2.967 10.5 1 51.28 106 THR A CA 1
ATOM 774 C C . THR A 1 106 ? -0.905 -3.299 9.906 1 51.28 106 THR A C 1
ATOM 776 O O . THR A 1 106 ? -0.698 -4.402 9.391 1 51.28 106 THR A O 1
ATOM 779 N N . LEU A 1 107 ? 0.033 -2.314 10.156 1 48.28 107 LEU A N 1
ATOM 780 C CA . LEU A 1 107 ? 1.353 -2.564 9.586 1 48.28 107 LEU A CA 1
ATOM 781 C C . LEU A 1 107 ? 2.064 -3.689 10.336 1 48.28 107 LEU A C 1
ATOM 783 O O . LEU A 1 107 ? 2.842 -4.438 9.742 1 48.28 107 LEU A O 1
ATOM 787 N N . HIS A 1 108 ? 1.946 -3.727 11.789 1 41.88 108 HIS A N 1
ATOM 788 C CA . HIS A 1 108 ? 2.641 -4.77 12.539 1 41.88 108 HIS A CA 1
ATOM 789 C C . HIS A 1 108 ? 2.178 -6.156 12.109 1 41.88 108 HIS A C 1
ATOM 791 O O . HIS A 1 108 ? 2.939 -7.125 12.195 1 41.88 108 HIS A O 1
ATOM 797 N N . LEU A 1 109 ? 0.956 -6.297 12.117 1 37.62 109 LEU A N 1
ATOM 798 C CA . LEU A 1 109 ? 0.646 -7.668 11.734 1 37.62 109 LEU A CA 1
ATOM 799 C C . LEU A 1 109 ? 1.518 -8.117 10.562 1 37.62 109 LEU A C 1
ATOM 801 O O . LEU A 1 109 ? 1.755 -9.312 10.383 1 37.62 109 LEU A O 1
ATOM 805 N N . MET A 1 110 ? 1.921 -7.156 9.852 1 37.59 110 MET A N 1
ATOM 806 C CA . MET A 1 110 ? 2.818 -7.629 8.805 1 37.59 110 MET A CA 1
ATOM 807 C C . MET A 1 110 ? 4.199 -7.945 9.375 1 37.59 110 MET A C 1
ATOM 809 O O . MET A 1 110 ? 4.766 -9 9.086 1 37.59 110 MET A O 1
ATOM 813 N N . SER A 1 111 ? 5.113 -7.027 9.812 1 36 111 SER A N 1
ATOM 814 C CA . SER A 1 111 ? 6.492 -7.426 10.07 1 36 111 SER A CA 1
ATOM 815 C C . SER A 1 111 ? 6.605 -8.211 11.367 1 36 111 SER A C 1
ATOM 817 O O . SER A 1 111 ? 7.656 -8.781 11.672 1 36 111 SER A O 1
ATOM 819 N N . THR A 1 112 ? 5.934 -7.879 12.469 1 34.88 112 THR A N 1
ATOM 820 C CA . THR A 1 112 ? 6.566 -8.289 13.719 1 34.88 112 THR A CA 1
ATOM 821 C C . THR A 1 112 ? 6.57 -9.812 13.852 1 34.88 112 THR A C 1
ATOM 823 O O . THR A 1 112 ? 6.918 -10.352 14.898 1 34.88 112 THR A O 1
ATOM 826 N N . ASP A 1 113 ? 6.191 -10.734 13.141 1 31.25 113 ASP A N 1
ATOM 827 C CA . ASP A 1 113 ? 6.719 -12 13.641 1 31.25 113 ASP A CA 1
ATOM 828 C C . ASP A 1 113 ? 8.242 -11.977 13.711 1 31.25 113 ASP A C 1
ATOM 830 O O . ASP A 1 113 ? 8.922 -12.555 12.859 1 31.25 113 ASP A O 1
ATOM 834 N N . PHE A 1 114 ? 8.945 -10.828 13.68 1 29.23 114 PHE A N 1
ATOM 835 C CA . PHE A 1 114 ? 10.344 -10.969 14.094 1 29.23 114 PHE A CA 1
ATOM 836 C C . PHE A 1 114 ? 10.438 -11.406 15.547 1 29.23 114 PHE A C 1
ATOM 838 O O . PHE A 1 114 ? 9.789 -10.828 16.422 1 29.23 114 PHE A O 1
ATOM 845 N N . ASP A 1 115 ? 10.742 -12.742 15.859 1 25.02 115 ASP A N 1
ATOM 846 C CA . ASP A 1 115 ? 11.133 -13.422 17.094 1 25.02 115 ASP A CA 1
ATOM 847 C C . ASP A 1 115 ? 12.086 -12.555 17.906 1 25.02 115 ASP A C 1
ATOM 849 O O . ASP A 1 115 ? 13 -11.93 17.359 1 25.02 115 ASP A O 1
ATOM 853 N N . ASP A 1 116 ? 11.734 -11.914 19 1 25.88 116 ASP A N 1
ATOM 854 C CA . ASP A 1 116 ? 12.438 -11.82 20.281 1 25.88 116 ASP A CA 1
ATOM 855 C C . ASP A 1 116 ? 13.188 -13.117 20.594 1 25.88 116 ASP A C 1
ATOM 857 O O . ASP A 1 116 ? 12.594 -14.07 21.094 1 25.88 116 ASP A O 1
ATOM 861 N N . VAL A 1 117 ? 13.859 -13.82 19.688 1 23.48 117 VAL A N 1
ATOM 862 C CA . VAL A 1 117 ? 14.82 -14.797 20.172 1 23.48 117 VAL A CA 1
ATOM 863 C C . VAL A 1 117 ? 15.914 -14.094 20.984 1 23.48 117 VAL A C 1
ATOM 865 O O . VAL A 1 117 ? 16.656 -13.273 20.438 1 23.48 117 VAL A O 1
ATOM 868 N N . SER A 1 118 ? 15.625 -13.445 22.109 1 19.67 118 SER A N 1
ATOM 869 C CA . SER A 1 118 ? 16.547 -13.734 23.219 1 19.67 118 SER A CA 1
ATOM 870 C C . SER A 1 118 ? 16.531 -15.219 23.578 1 19.67 118 SER A C 1
ATOM 872 O O . SER A 1 118 ? 15.5 -15.875 23.484 1 19.67 118 SER A O 1
ATOM 874 N N . MET B 1 1 ? -8.883 60.062 31.656 1 51.16 1 MET B N 1
ATOM 875 C CA . MET B 1 1 ? -9.281 58.812 31.047 1 51.16 1 MET B CA 1
ATOM 876 C C . MET B 1 1 ? -8.867 57.625 31.906 1 51.16 1 MET B C 1
ATOM 878 O O . MET B 1 1 ? -7.684 57.469 32.219 1 51.16 1 MET B O 1
ATOM 882 N N . LYS B 1 2 ? -9.727 57.219 32.75 1 61.62 2 LYS B N 1
ATOM 883 C CA . LYS B 1 2 ? -9.5 56.188 33.75 1 61.62 2 LYS B CA 1
ATOM 884 C C . LYS B 1 2 ? -8.992 54.906 33.125 1 61.62 2 LYS B C 1
ATOM 886 O O . LYS B 1 2 ? -9.578 54.406 32.156 1 61.62 2 LYS B O 1
ATOM 891 N N . GLN B 1 3 ? -7.746 54.656 33.156 1 62.72 3 GLN B N 1
ATOM 892 C CA . GLN B 1 3 ? -7.086 53.469 32.656 1 62.72 3 GLN B CA 1
ATOM 893 C C . GLN B 1 3 ? -7.742 52.188 33.188 1 62.72 3 GLN B C 1
ATOM 895 O O . GLN B 1 3 ? -8.047 52.125 34.406 1 62.72 3 GLN B O 1
ATOM 900 N N . PRO B 1 4 ? -8.508 51.594 32.312 1 69.5 4 PRO B N 1
ATOM 901 C CA . PRO B 1 4 ? -9.031 50.312 32.781 1 69.5 4 PRO B CA 1
ATOM 902 C C . PRO B 1 4 ? -8.008 49.531 33.594 1 69.5 4 PRO B C 1
ATOM 904 O O . PRO B 1 4 ? -6.801 49.656 33.375 1 69.5 4 PRO B O 1
ATOM 907 N N . PRO B 1 5 ? -8.461 49 34.719 1 69.94 5 PRO B N 1
ATOM 908 C CA . PRO B 1 5 ? -7.523 48.312 35.625 1 69.94 5 PRO B CA 1
ATOM 909 C C . PRO B 1 5 ? -6.793 47.156 34.938 1 69.94 5 PRO B C 1
ATOM 911 O O . PRO B 1 5 ? -7.352 46.5 34.031 1 69.94 5 PRO B O 1
ATOM 914 N N . ALA B 1 6 ? -5.508 47.188 35.062 1 75.94 6 ALA B N 1
ATOM 915 C CA . ALA B 1 6 ? -4.512 46.25 34.562 1 75.94 6 ALA B CA 1
ATOM 916 C C . ALA B 1 6 ? -4.941 44.812 34.844 1 75.94 6 ALA B C 1
ATOM 918 O O . ALA B 1 6 ? -4.582 43.906 34.125 1 75.94 6 ALA B O 1
ATOM 919 N N . THR B 1 7 ? -5.875 44.719 35.75 1 78.31 7 THR B N 1
ATOM 920 C CA . THR B 1 7 ? -6.273 43.375 36.188 1 78.31 7 THR B CA 1
ATOM 921 C C . THR B 1 7 ? -7.141 42.719 35.094 1 78.31 7 THR B C 1
ATOM 923 O O . THR B 1 7 ? -7.039 41.5 34.875 1 78.31 7 THR B O 1
ATOM 926 N N . THR B 1 8 ? -7.848 43.562 34.5 1 76.75 8 THR B N 1
ATOM 927 C CA . THR B 1 8 ? -8.734 43 33.469 1 76.75 8 THR B CA 1
ATOM 928 C C . THR B 1 8 ? -7.945 42.5 32.281 1 76.75 8 THR B C 1
ATOM 930 O O . THR B 1 8 ? -8.258 41.469 31.703 1 76.75 8 THR B O 1
ATOM 933 N N . ALA B 1 9 ? -6.883 43.281 32.062 1 75.19 9 ALA B N 1
ATOM 934 C CA . ALA B 1 9 ? -6.043 42.938 30.922 1 75.19 9 ALA B CA 1
ATOM 935 C C . ALA B 1 9 ? -5.285 41.625 31.188 1 75.19 9 ALA B C 1
ATOM 937 O O . ALA B 1 9 ? -5.148 40.781 30.281 1 75.19 9 ALA B O 1
ATOM 938 N N . ILE B 1 10 ? -4.926 41.406 32.375 1 77.56 10 ILE B N 1
ATOM 939 C C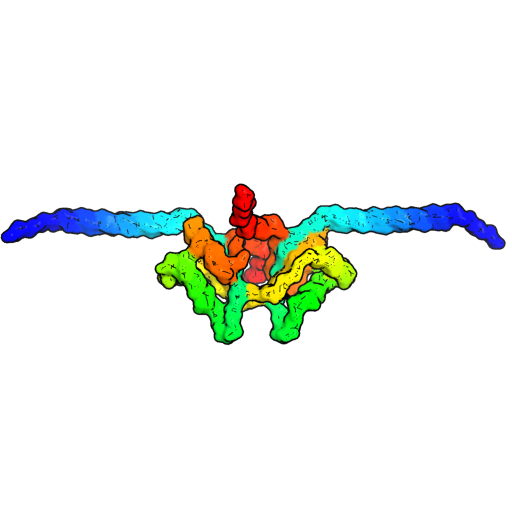A . ILE B 1 10 ? -4.172 40.219 32.75 1 77.56 10 ILE B CA 1
ATOM 940 C C . ILE B 1 10 ? -5.098 39 32.719 1 77.56 10 ILE B C 1
ATOM 942 O O . ILE B 1 10 ? -4.707 37.938 32.281 1 77.56 10 ILE B O 1
ATOM 946 N N . ILE B 1 11 ? -6.324 39.219 33.094 1 76 11 ILE B N 1
ATOM 947 C CA . ILE B 1 11 ? -7.277 38.125 33.125 1 76 11 ILE B CA 1
ATOM 948 C C . ILE B 1 11 ? -7.625 37.688 31.719 1 76 11 ILE B C 1
ATOM 950 O O . ILE B 1 11 ? -7.723 36.5 31.438 1 76 11 ILE B O 1
ATOM 954 N N . VAL B 1 12 ? -7.703 38.688 30.812 1 76.94 12 VAL B N 1
ATOM 955 C CA . VAL B 1 12 ? -8.031 38.375 29.422 1 76.94 12 VAL B CA 1
ATOM 956 C C . VAL B 1 12 ? -6.863 37.656 28.781 1 76.94 12 VAL B C 1
ATOM 958 O O . VAL B 1 12 ? -7.066 36.688 28.031 1 76.94 12 VAL B O 1
ATOM 961 N N . LEU B 1 13 ? -5.664 38.062 29.188 1 76.06 13 LEU B N 1
ATOM 962 C CA . LEU B 1 13 ? -4.477 37.406 28.656 1 76.06 13 LEU B CA 1
ATOM 963 C C . LEU B 1 13 ? -4.371 35.969 29.188 1 76.06 13 LEU B C 1
ATOM 965 O O . LEU B 1 13 ? -4.016 35.062 28.438 1 76.06 13 LEU B O 1
ATOM 969 N N . LEU B 1 14 ? -4.668 35.781 30.422 1 76.12 14 LEU B N 1
ATOM 970 C CA . LEU B 1 14 ? -4.617 34.469 31.016 1 76.12 14 LEU B CA 1
ATOM 971 C C . LEU B 1 14 ? -5.703 33.562 30.422 1 76.12 14 LEU B C 1
ATOM 973 O O . LEU B 1 14 ? -5.465 32.375 30.172 1 76.12 14 LEU B O 1
ATOM 977 N N . CYS B 1 15 ? -6.871 34.094 30.156 1 74.94 15 CYS B N 1
ATOM 978 C CA . CYS B 1 15 ? -7.961 33.312 29.578 1 74.94 15 CYS B CA 1
ATOM 979 C C . CYS B 1 15 ? -7.637 32.875 28.156 1 74.94 15 CYS B C 1
ATOM 981 O O . CYS B 1 15 ? -7.957 31.766 27.75 1 74.94 15 CYS B O 1
ATOM 983 N N . VAL B 1 16 ? -6.918 33.75 27.375 1 71 16 VAL B N 1
ATOM 984 C CA . VAL B 1 16 ? -6.559 33.438 26 1 71 16 VAL B CA 1
ATOM 985 C C . VAL B 1 16 ? -5.469 32.344 26 1 71 16 VAL B C 1
ATOM 987 O O . VAL B 1 16 ? -5.484 31.453 25.156 1 71 16 VAL B O 1
ATOM 990 N N . SER B 1 17 ? -4.57 32.469 26.922 1 73.06 17 SER B N 1
ATOM 991 C CA . SER B 1 17 ? -3.518 31.469 27.016 1 73.06 17 SER B CA 1
ATOM 992 C C . SER B 1 17 ? -4.09 30.094 27.391 1 73.06 17 SER B C 1
ATOM 994 O O . SER B 1 17 ? -3.648 29.078 26.875 1 73.06 17 SER B O 1
ATOM 996 N N . LEU B 1 18 ? -5.062 30.062 28.281 1 68.75 18 LEU B N 1
ATOM 997 C CA . LEU B 1 18 ? -5.68 28.797 28.656 1 68.75 18 LEU B CA 1
ATOM 998 C C . LEU B 1 18 ? -6.484 28.219 27.5 1 68.75 18 LEU B C 1
ATOM 1000 O O . LEU B 1 18 ? -6.5 27 27.281 1 68.75 18 LEU B O 1
ATOM 1004 N N . ALA B 1 19 ? -7.156 29.047 26.672 1 64 19 ALA B N 1
ATOM 1005 C CA . ALA B 1 19 ? -7.922 28.594 25.516 1 64 19 ALA B CA 1
ATOM 1006 C C . ALA B 1 19 ? -7.004 28.062 24.422 1 64 19 ALA B C 1
ATOM 1008 O O . ALA B 1 19 ? -7.316 27.078 23.766 1 64 19 ALA B O 1
ATOM 1009 N N . MET B 1 20 ? -5.848 28.641 24.281 1 61.84 20 MET B N 1
ATOM 1010 C CA . MET B 1 20 ? -4.879 28.141 23.297 1 61.84 20 MET B CA 1
ATOM 1011 C C . MET B 1 20 ? -4.324 26.781 23.719 1 61.84 20 MET B C 1
ATOM 1013 O O . MET B 1 20 ? -4.109 25.906 22.875 1 61.84 20 MET B O 1
ATOM 1017 N N . ALA B 1 21 ? -4.035 26.625 24.984 1 61.75 21 ALA B N 1
ATOM 1018 C CA . ALA B 1 21 ? -3.555 25.344 25.5 1 61.75 21 ALA B CA 1
ATOM 1019 C C . ALA B 1 21 ? -4.625 24.266 25.375 1 61.75 21 ALA B C 1
ATOM 1021 O O . ALA B 1 21 ? -4.316 23.109 25.078 1 61.75 21 ALA B O 1
ATOM 1022 N N . ALA B 1 22 ? -5.859 24.516 25.594 1 56.97 22 ALA B N 1
ATOM 1023 C CA . ALA B 1 22 ? -6.949 23.562 25.453 1 56.97 22 ALA B CA 1
ATOM 1024 C C . ALA B 1 22 ? -7.133 23.172 23.984 1 56.97 22 ALA B C 1
ATOM 1026 O O . ALA B 1 22 ? -7.445 22.016 23.688 1 56.97 22 ALA B O 1
ATOM 1027 N N . ALA B 1 23 ? -6.949 24.047 22.984 1 54.94 23 ALA B N 1
ATOM 1028 C CA . ALA B 1 23 ? -7.051 23.75 21.547 1 54.94 23 ALA B CA 1
ATOM 1029 C C . ALA B 1 23 ? -5.941 22.812 21.094 1 54.94 23 ALA B C 1
ATOM 1031 O O . ALA B 1 23 ? -6.176 21.922 20.281 1 54.94 23 ALA B O 1
ATOM 1032 N N . SER B 1 24 ? -4.801 23.047 21.641 1 57.81 24 SER B N 1
ATOM 1033 C CA . SER B 1 24 ? -3.725 22.094 21.359 1 57.81 24 SER B CA 1
ATOM 1034 C C . SER B 1 24 ? -4.047 20.703 21.891 1 57.81 24 SER B C 1
ATOM 1036 O O . SER B 1 24 ? -3.729 19.703 21.25 1 57.81 24 SER B O 1
ATOM 1038 N N . ALA B 1 25 ? -4.57 20.734 23.172 1 54.06 25 ALA B N 1
ATOM 1039 C CA . ALA B 1 25 ? -4.914 19.438 23.75 1 54.06 25 ALA B CA 1
ATOM 1040 C C . ALA B 1 25 ? -6.004 18.75 22.938 1 54.06 25 ALA B C 1
ATOM 1042 O O . ALA B 1 25 ? -6 17.516 22.797 1 54.06 25 ALA B O 1
ATOM 1043 N N . ALA B 1 26 ? -6.996 19.438 22.5 1 51.47 26 ALA B N 1
ATOM 1044 C CA . ALA B 1 26 ? -8.07 18.844 21.703 1 51.47 26 ALA B CA 1
ATOM 1045 C C . ALA B 1 26 ? -7.535 18.25 20.406 1 51.47 26 ALA B C 1
ATOM 1047 O O . ALA B 1 26 ? -8.148 17.344 19.828 1 51.47 26 ALA B O 1
ATOM 1048 N N . ALA B 1 27 ? -6.566 18.938 19.859 1 53 27 ALA B N 1
ATOM 1049 C CA . ALA B 1 27 ? -6.004 18.391 18.625 1 53 27 ALA B CA 1
ATOM 1050 C C . ALA B 1 27 ? -5.492 16.969 18.828 1 53 27 ALA B C 1
ATOM 1052 O O . ALA B 1 27 ? -5.633 16.125 17.938 1 53 27 ALA B O 1
ATOM 1053 N N . ASP B 1 28 ? -4.918 16.859 20.094 1 57.75 28 ASP B N 1
ATOM 1054 C CA . ASP B 1 28 ? -4.305 15.562 20.375 1 57.75 28 ASP B CA 1
ATOM 1055 C C . ASP B 1 28 ? -5.363 14.492 20.625 1 57.75 28 ASP B C 1
ATOM 1057 O O . ASP B 1 28 ? -5.105 13.297 20.453 1 57.75 28 ASP B O 1
ATOM 1061 N N . GLN B 1 29 ? -6.676 14.969 20.891 1 65.06 29 GLN B N 1
ATOM 1062 C CA . GLN B 1 29 ? -7.59 13.945 21.375 1 65.06 29 GLN B CA 1
ATOM 1063 C C . GLN B 1 29 ? -8.125 13.078 20.234 1 65.06 29 GLN B C 1
ATOM 1065 O O . GLN B 1 29 ? -8.766 13.586 19.312 1 65.06 29 GLN B O 1
ATOM 1070 N N . GLY B 1 30 ? -7.676 11.922 20.016 1 87.62 30 GLY B N 1
ATOM 1071 C CA . GLY B 1 30 ? -8.117 10.789 19.203 1 87.62 30 GLY B CA 1
ATOM 1072 C C . GLY B 1 30 ? -7.273 10.578 17.969 1 87.62 30 GLY B C 1
ATOM 1073 O O . GLY B 1 30 ? -7.758 10.047 16.969 1 87.62 30 GLY B O 1
ATOM 1074 N N . ALA B 1 31 ? -6.148 11.336 17.938 1 92.31 31 ALA B N 1
ATOM 1075 C CA . ALA B 1 31 ? -5.273 11.141 16.797 1 92.31 31 ALA B CA 1
ATOM 1076 C C . ALA B 1 31 ? -4.711 9.727 16.766 1 92.31 31 ALA B C 1
ATOM 1078 O O . ALA B 1 31 ? -4.352 9.172 17.797 1 92.31 31 ALA B O 1
ATOM 1079 N N . GLU B 1 32 ? -4.793 9.18 15.508 1 93.19 32 GLU B N 1
ATOM 1080 C CA . GLU B 1 32 ? -4.215 7.859 15.258 1 93.19 32 GLU B CA 1
ATOM 1081 C C . GLU B 1 32 ? -3.242 7.895 14.086 1 93.19 32 GLU B C 1
ATOM 1083 O O . GLU B 1 32 ? -3.229 8.859 13.312 1 93.19 32 GLU B O 1
ATOM 1088 N N . THR B 1 33 ? -2.35 6.945 14.125 1 93.44 33 THR B N 1
ATOM 1089 C CA . THR B 1 33 ? -1.367 6.844 13.055 1 93.44 33 THR B CA 1
ATOM 1090 C C . THR B 1 33 ? -1.92 6.023 11.891 1 93.44 33 THR B C 1
ATOM 1092 O O . THR B 1 33 ? -2.506 4.961 12.094 1 93.44 33 THR B O 1
ATOM 1095 N N . TYR B 1 34 ? -1.801 6.609 10.734 1 94 34 TYR B N 1
ATOM 1096 C CA . TYR B 1 34 ? -2.232 5.949 9.508 1 94 34 TYR B CA 1
ATOM 1097 C C . TYR B 1 34 ? -1.108 5.918 8.477 1 94 34 TYR B C 1
ATOM 1099 O O . TYR B 1 34 ? -0.283 6.832 8.422 1 94 34 TYR B O 1
ATOM 1107 N N . LEU B 1 35 ? -1.089 4.824 7.773 1 92.38 35 LEU B N 1
ATOM 1108 C CA . LEU B 1 35 ? -0.298 4.762 6.547 1 92.38 35 LEU B CA 1
ATOM 1109 C C . LEU B 1 35 ? -1.104 5.27 5.355 1 92.38 35 LEU B C 1
ATOM 1111 O O . LEU B 1 35 ? -2.195 4.77 5.082 1 92.38 35 LEU B O 1
ATOM 1115 N N . VAL B 1 36 ? -0.526 6.258 4.711 1 94.25 36 VAL B N 1
ATOM 1116 C CA . VAL B 1 36 ? -1.189 6.898 3.578 1 94.25 36 VAL B CA 1
ATOM 1117 C C . VAL B 1 36 ? -0.436 6.574 2.289 1 94.25 36 VAL B C 1
ATOM 1119 O O . VAL B 1 36 ? 0.732 6.941 2.137 1 94.25 36 VAL B O 1
ATOM 1122 N N . PHE B 1 37 ? -1.113 5.863 1.364 1 92.56 37 PHE B N 1
ATOM 1123 C CA . PHE B 1 37 ? -0.563 5.602 0.039 1 92.56 37 PHE B CA 1
ATOM 1124 C C . PHE B 1 37 ? -1.061 6.637 -0.965 1 92.56 37 PHE B C 1
ATOM 1126 O O . PHE B 1 37 ? -2.254 6.941 -1.011 1 92.56 37 PHE B O 1
ATOM 1133 N N . VAL B 1 38 ? -0.117 7.102 -1.733 1 95.12 38 VAL B N 1
ATOM 1134 C CA . VAL B 1 38 ? -0.408 8.125 -2.736 1 95.12 38 VAL B CA 1
ATOM 1135 C C . VAL B 1 38 ? 0.245 7.742 -4.062 1 95.12 38 VAL B C 1
ATOM 1137 O O . VAL B 1 38 ? 1.122 6.875 -4.105 1 95.12 38 VAL B O 1
ATOM 1140 N N . ASP B 1 39 ? -0.222 8.406 -5.09 1 95.69 39 ASP B N 1
ATOM 1141 C CA . ASP B 1 39 ? 0.471 8.273 -6.367 1 95.69 39 ASP B CA 1
ATOM 1142 C C . ASP B 1 39 ? 1.965 8.547 -6.215 1 95.69 39 ASP B C 1
ATOM 1144 O O . ASP B 1 39 ? 2.365 9.445 -5.465 1 95.69 39 ASP B O 1
ATOM 1148 N N . ALA B 1 40 ? 2.715 7.711 -6.969 1 95 40 ALA B N 1
ATOM 1149 C CA . ALA B 1 40 ? 4.152 7.965 -6.953 1 95 40 ALA B CA 1
ATOM 1150 C C . ALA B 1 40 ? 4.465 9.375 -7.434 1 95 40 ALA B C 1
ATOM 1152 O O . ALA B 1 40 ? 3.789 9.906 -8.32 1 95 40 ALA B O 1
ATOM 1153 N 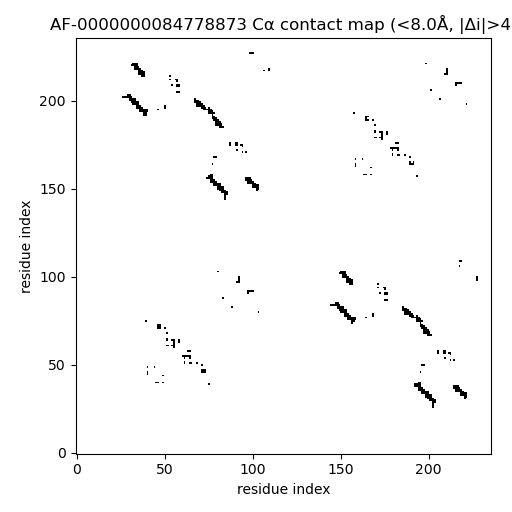N . PRO B 1 41 ? 5.535 9.938 -6.766 1 96.25 41 PRO B N 1
ATOM 1154 C CA . PRO B 1 41 ? 5.953 11.242 -7.285 1 96.25 41 PRO B CA 1
ATOM 1155 C C . PRO B 1 41 ? 6.391 11.18 -8.75 1 96.25 41 PRO B C 1
ATOM 1157 O O . PRO B 1 41 ? 6.867 10.141 -9.211 1 96.25 41 PRO B O 1
ATOM 1160 N N . PRO B 1 42 ? 6.258 12.375 -9.492 1 94.81 42 PRO B N 1
ATOM 1161 C CA . PRO B 1 42 ? 6.836 12.422 -10.836 1 94.81 42 PRO B CA 1
ATOM 1162 C C . PRO B 1 42 ? 8.344 12.172 -10.836 1 94.81 42 PRO B C 1
ATOM 1164 O O . PRO B 1 42 ? 9 12.344 -9.805 1 94.81 42 PRO B O 1
ATOM 1167 N N . PRO B 1 43 ? 8.758 11.688 -12.047 1 92.31 43 PRO B N 1
ATOM 1168 C CA . PRO B 1 43 ? 10.203 11.461 -12.125 1 92.31 43 PRO B CA 1
ATOM 1169 C C . PRO B 1 43 ? 11.016 12.688 -11.711 1 92.31 43 PRO B C 1
ATOM 1171 O O . PRO B 1 43 ? 10.703 13.805 -12.117 1 92.31 43 PRO B O 1
ATOM 1174 N N . GLY B 1 44 ? 12.016 12.445 -10.844 1 93.31 44 GLY B N 1
ATOM 1175 C CA . GLY B 1 44 ? 12.922 13.508 -10.445 1 93.31 44 GLY B CA 1
ATOM 1176 C C . GLY B 1 44 ? 12.445 14.273 -9.227 1 93.31 44 GLY B C 1
ATOM 1177 O O . GLY B 1 44 ? 13.195 15.062 -8.656 1 93.31 44 GLY B O 1
ATOM 1178 N N . VAL B 1 45 ? 11.242 14.109 -8.867 1 96.25 45 VAL B N 1
ATOM 1179 C CA . VAL B 1 45 ? 10.711 14.789 -7.688 1 96.25 45 VAL B CA 1
ATOM 1180 C C . VAL B 1 45 ? 10.945 13.922 -6.449 1 96.25 45 VAL B C 1
ATOM 1182 O O . VAL B 1 45 ? 10.492 12.773 -6.395 1 96.25 45 VAL B O 1
ATOM 1185 N N . PRO B 1 46 ? 11.688 14.523 -5.445 1 96.62 46 PRO B N 1
ATOM 1186 C CA . PRO B 1 46 ? 11.891 13.75 -4.219 1 96.62 46 PRO B CA 1
ATOM 1187 C C . PRO B 1 46 ? 10.586 13.477 -3.473 1 96.62 46 PRO B C 1
ATOM 1189 O O . PRO B 1 46 ? 9.656 14.289 -3.521 1 96.62 46 PRO B O 1
ATOM 1192 N N . SER B 1 47 ? 10.516 12.281 -2.699 1 96.56 47 SER B N 1
ATOM 1193 C CA . SER B 1 47 ? 9.297 11.836 -2.039 1 96.56 47 SER B CA 1
ATOM 1194 C C . SER B 1 47 ? 8.906 12.773 -0.9 1 96.56 47 SER B C 1
ATOM 1196 O O . SER B 1 47 ? 7.73 13.094 -0.724 1 96.56 47 SER B O 1
ATOM 1198 N N . ARG B 1 48 ? 9.898 13.258 -0.193 1 96.88 48 ARG B N 1
ATOM 1199 C CA . ARG B 1 48 ? 9.594 13.984 1.035 1 96.88 48 ARG B CA 1
ATOM 1200 C C . ARG B 1 48 ? 8.836 15.273 0.737 1 96.88 48 ARG B C 1
ATOM 1202 O O . ARG B 1 48 ? 7.754 15.5 1.277 1 96.88 48 ARG B O 1
ATOM 1209 N N . PRO B 1 49 ? 9.383 16.172 -0.101 1 97.88 49 PRO B N 1
ATOM 1210 C CA . PRO B 1 49 ? 8.586 17.359 -0.392 1 97.88 49 PRO B CA 1
ATOM 1211 C C . PRO B 1 49 ? 7.262 17.031 -1.086 1 97.88 49 PRO B C 1
ATOM 1213 O O . PRO B 1 49 ? 6.27 17.75 -0.897 1 97.88 49 PRO B O 1
ATOM 1216 N N . TYR B 1 50 ? 7.219 16.047 -1.918 1 98.38 50 TYR B N 1
ATOM 1217 C CA . TYR B 1 50 ? 5.988 15.617 -2.576 1 98.38 50 TYR B CA 1
ATOM 1218 C C . TYR B 1 50 ? 4.93 15.227 -1.554 1 98.38 50 TYR B C 1
ATOM 1220 O O . TYR B 1 50 ? 3.797 15.703 -1.604 1 98.38 50 TYR B O 1
ATOM 1228 N N . HIS B 1 51 ? 5.25 14.375 -0.573 1 98.25 51 HIS B N 1
ATOM 1229 C CA . HIS B 1 51 ? 4.336 13.938 0.477 1 98.25 51 HIS B CA 1
ATOM 1230 C C . HIS B 1 51 ? 3.934 15.102 1.377 1 98.25 51 HIS B C 1
ATOM 1232 O O . HIS B 1 51 ? 2.764 15.227 1.743 1 98.25 51 HIS B O 1
ATOM 1238 N N . LEU B 1 52 ? 4.91 15.891 1.698 1 98.56 52 LEU B N 1
ATOM 1239 C CA . LEU B 1 52 ? 4.609 17.062 2.523 1 98.56 52 LEU B CA 1
ATOM 1240 C C . LEU B 1 52 ? 3.592 17.969 1.836 1 98.56 52 LEU B C 1
ATOM 1242 O O . LEU B 1 52 ? 2.688 18.484 2.484 1 98.56 52 LEU B O 1
ATOM 1246 N N . GLY B 1 53 ? 3.793 18.188 0.521 1 98.56 53 GLY B N 1
ATOM 1247 C CA . GLY B 1 53 ? 2.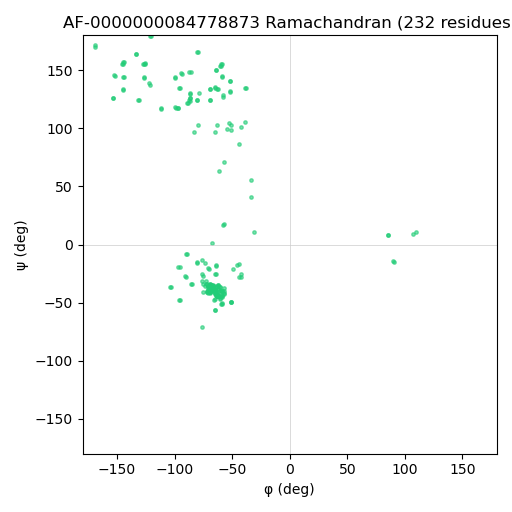846 18.984 -0.232 1 98.56 53 GLY B CA 1
ATOM 1248 C C . GLY B 1 53 ? 1.43 18.453 -0.179 1 98.56 53 GLY B C 1
ATOM 1249 O O . GLY B 1 53 ? 0.475 19.203 -0.005 1 98.56 53 GLY B O 1
ATOM 1250 N N . ILE B 1 54 ? 1.266 17.188 -0.272 1 98.44 54 ILE B N 1
ATOM 1251 C CA . ILE B 1 54 ? -0.045 16.547 -0.242 1 98.44 54 ILE B CA 1
ATOM 1252 C C . ILE B 1 54 ? -0.682 16.75 1.132 1 98.44 54 ILE B C 1
ATOM 1254 O O . ILE B 1 54 ? -1.849 17.141 1.232 1 98.44 54 ILE B O 1
ATOM 1258 N N . LEU B 1 55 ? 0.091 16.5 2.172 1 98.62 55 LEU B N 1
ATOM 1259 C CA . LEU B 1 55 ? -0.444 16.609 3.523 1 98.62 55 LEU B CA 1
ATOM 1260 C C . LEU B 1 55 ? -0.734 18.078 3.865 1 98.62 55 LEU B C 1
ATOM 1262 O O . LEU B 1 55 ? -1.692 18.375 4.582 1 98.62 55 LEU B O 1
ATOM 1266 N N . THR B 1 56 ? 0.059 18.984 3.385 1 98.75 56 THR B N 1
ATOM 1267 C CA . THR B 1 56 ? -0.184 20.422 3.57 1 98.75 56 THR B CA 1
ATOM 1268 C C . THR B 1 56 ? -1.515 20.828 2.943 1 98.75 56 THR B C 1
ATOM 1270 O O . THR B 1 56 ? -2.291 21.562 3.549 1 98.75 56 THR B O 1
ATOM 1273 N N . ALA B 1 57 ? -1.721 20.359 1.749 1 98.69 57 ALA B N 1
ATOM 1274 C CA . ALA B 1 57 ? -2.99 20.641 1.086 1 98.69 57 ALA B CA 1
ATOM 1275 C C . ALA B 1 57 ? -4.164 20.094 1.89 1 98.69 57 ALA B C 1
ATOM 1277 O O . ALA B 1 57 ? -5.199 20.75 2.021 1 98.69 57 ALA B O 1
ATOM 1278 N N . ALA B 1 58 ? -4.043 18.969 2.439 1 98.5 58 ALA B N 1
ATOM 1279 C CA . ALA B 1 58 ? -5.125 18.328 3.174 1 98.5 58 ALA B CA 1
ATOM 1280 C C . ALA B 1 58 ? -5.402 19.031 4.492 1 98.5 58 ALA B C 1
ATOM 1282 O O . ALA B 1 58 ? -6.559 19.203 4.887 1 98.5 58 ALA B O 1
ATOM 1283 N N . LEU B 1 59 ? -4.395 19.453 5.152 1 98.12 59 LEU B N 1
ATOM 1284 C CA . LEU B 1 59 ? -4.543 19.969 6.508 1 98.12 59 LEU B CA 1
ATOM 1285 C C . LEU B 1 59 ? -4.641 21.484 6.504 1 98.12 59 LEU B C 1
ATOM 1287 O O . LEU B 1 59 ? -4.988 22.094 7.52 1 98.12 59 LEU B O 1
ATOM 1291 N N . GLY B 1 60 ? -4.242 22.141 5.52 1 97.88 60 GLY B N 1
ATOM 1292 C CA . GLY B 1 60 ? -4.367 23.578 5.367 1 97.88 60 GLY B CA 1
ATOM 1293 C C . GLY B 1 60 ? -3.238 24.359 6.023 1 97.88 60 GLY B C 1
ATOM 1294 O O . GLY B 1 60 ? -3.342 25.562 6.227 1 97.88 60 GLY B O 1
ATOM 1295 N N . SER B 1 61 ? -2.248 23.578 6.461 1 97.69 61 SER B N 1
ATOM 1296 C CA . SER B 1 61 ? -1.117 24.188 7.164 1 97.69 61 SER B CA 1
ATOM 1297 C C . SER B 1 61 ? 0.141 23.344 7.012 1 97.69 61 SER B C 1
ATOM 1299 O O . SER B 1 61 ? 0.127 22.141 7.297 1 97.69 61 SER B O 1
ATOM 1301 N N . GLU B 1 62 ? 1.258 24.047 6.512 1 98 62 GLU B N 1
ATOM 1302 C CA . GLU B 1 62 ? 2.52 23.312 6.391 1 98 62 GLU B CA 1
ATOM 1303 C C . GLU B 1 62 ? 3.062 22.922 7.762 1 98 62 GLU B C 1
ATOM 1305 O O . GLU B 1 62 ? 3.65 21.844 7.918 1 98 62 GLU B O 1
ATOM 1310 N N . GLU B 1 63 ? 2.846 23.766 8.719 1 97.56 63 GLU B N 1
ATOM 1311 C CA . GLU B 1 63 ? 3.289 23.453 10.078 1 97.56 63 GLU B CA 1
ATOM 1312 C C . GLU B 1 63 ? 2.574 22.234 10.633 1 97.56 63 GLU B C 1
ATOM 1314 O O . GLU B 1 63 ? 3.209 21.344 11.203 1 97.56 63 GLU B O 1
ATOM 1319 N N . LYS B 1 64 ? 1.348 22.188 10.414 1 97.06 64 LYS B N 1
ATOM 1320 C CA . LYS B 1 64 ? 0.571 21.031 10.859 1 97.06 64 LYS B CA 1
ATOM 1321 C C . LYS B 1 64 ? 1.011 19.766 10.133 1 97.06 64 LYS B C 1
ATOM 1323 O O . LYS B 1 64 ? 1.107 18.688 10.742 1 97.06 64 LYS B O 1
ATOM 1328 N N . ALA B 1 65 ? 1.231 19.938 8.867 1 98.44 65 ALA B N 1
ATOM 1329 C CA . ALA B 1 65 ? 1.661 18.797 8.07 1 98.44 65 ALA B CA 1
ATOM 1330 C C . ALA B 1 65 ? 2.998 18.25 8.562 1 98.44 65 ALA B C 1
ATOM 1332 O O . ALA B 1 65 ? 3.168 17.031 8.711 1 98.44 65 ALA B O 1
ATOM 1333 N N . LYS B 1 66 ? 3.906 19.109 8.836 1 97.94 66 LYS B N 1
ATOM 1334 C CA . LYS B 1 66 ? 5.223 18.703 9.328 1 97.94 66 LYS B CA 1
ATOM 1335 C C . LYS B 1 66 ? 5.113 18 10.672 1 97.9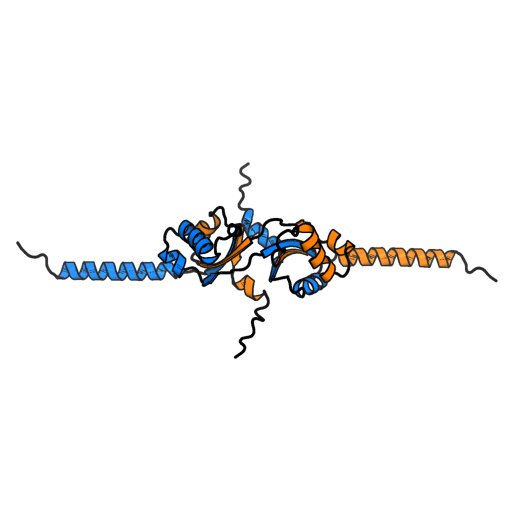4 66 LYS B C 1
ATOM 1337 O O . LYS B 1 66 ? 5.836 17.031 10.93 1 97.94 66 LYS B O 1
ATOM 1342 N N . ALA B 1 67 ? 4.207 18.453 11.43 1 96.81 67 ALA B N 1
ATOM 1343 C CA . ALA B 1 67 ? 4.031 17.859 12.758 1 96.81 67 ALA B CA 1
ATOM 1344 C C . ALA B 1 67 ? 3.328 16.516 12.672 1 96.81 67 ALA B C 1
ATOM 1346 O O . ALA B 1 67 ? 3.514 15.656 13.539 1 96.81 67 ALA B O 1
ATOM 1347 N N . ALA B 1 68 ? 2.576 16.328 11.656 1 97.38 68 ALA B N 1
ATOM 1348 C CA . ALA B 1 68 ? 1.738 15.141 11.547 1 97.38 68 ALA B CA 1
ATOM 1349 C C . ALA B 1 68 ? 2.516 13.984 10.938 1 97.38 68 ALA B C 1
ATOM 1351 O O . ALA B 1 68 ? 2.268 12.82 11.258 1 97.38 68 ALA B O 1
ATOM 1352 N N . ILE B 1 69 ? 3.461 14.297 9.992 1 96.75 69 ILE B N 1
ATOM 1353 C CA . ILE B 1 69 ? 4.18 13.227 9.305 1 96.75 69 ILE B CA 1
ATOM 1354 C C . ILE B 1 69 ? 5.117 12.523 10.289 1 96.75 69 ILE B C 1
ATOM 1356 O O . ILE B 1 69 ? 5.926 13.172 10.953 1 96.75 69 ILE B O 1
ATOM 1360 N N . ILE B 1 70 ? 4.902 11.211 10.344 1 95 70 ILE B N 1
ATOM 1361 C CA . ILE B 1 70 ? 5.734 10.398 11.219 1 95 70 ILE B CA 1
ATOM 1362 C C . ILE B 1 70 ? 6.887 9.789 10.422 1 95 70 ILE B C 1
ATOM 1364 O O . ILE B 1 70 ? 8.039 9.805 10.867 1 95 70 ILE B O 1
ATOM 1368 N N . TYR B 1 71 ? 6.645 9.203 9.281 1 93.38 71 TYR B N 1
ATOM 1369 C CA . TYR B 1 71 ? 7.641 8.539 8.445 1 93.38 71 TYR B CA 1
ATOM 1370 C C . TYR B 1 71 ? 7.332 8.727 6.969 1 93.38 71 TYR B C 1
ATOM 1372 O O . TYR B 1 71 ? 6.172 8.625 6.555 1 93.38 71 TYR B O 1
ATOM 1380 N N . ASN B 1 72 ? 8.414 9.086 6.227 1 93.88 72 ASN B N 1
ATOM 1381 C CA . ASN B 1 72 ? 8.359 9.195 4.773 1 93.88 72 ASN B CA 1
ATOM 1382 C C . ASN B 1 72 ? 8.945 7.957 4.102 1 93.88 72 ASN B C 1
ATOM 1384 O O . ASN B 1 72 ? 10.133 7.668 4.242 1 93.88 72 ASN B O 1
ATOM 1388 N N . TYR B 1 73 ? 8.109 7.336 3.396 1 90.69 73 TYR B N 1
ATOM 1389 C CA . TYR B 1 73 ? 8.625 6.203 2.633 1 90.69 73 TYR B CA 1
ATOM 1390 C C . TYR B 1 73 ? 9.172 6.656 1.285 1 90.69 73 TYR B C 1
ATOM 1392 O O . TYR B 1 73 ? 8.438 7.215 0.467 1 90.69 73 TYR B O 1
ATOM 1400 N N . ARG B 1 74 ? 10.375 6.309 1.024 1 90.38 74 ARG B N 1
ATOM 1401 C CA . ARG B 1 74 ? 11.078 6.84 -0.136 1 90.38 74 ARG B CA 1
ATOM 1402 C C . ARG B 1 74 ? 10.875 5.953 -1.358 1 90.38 74 ARG B C 1
ATOM 1404 O O . ARG B 1 74 ? 10.852 6.438 -2.49 1 90.38 74 ARG B O 1
ATOM 1411 N N . ASN B 1 75 ? 10.641 4.711 -1.058 1 89.19 75 ASN B N 1
ATOM 1412 C CA . ASN B 1 75 ? 10.547 3.783 -2.178 1 89.19 75 ASN B CA 1
ATOM 1413 C C . ASN B 1 75 ? 9.125 3.717 -2.727 1 89.19 75 ASN B C 1
ATOM 1415 O O . ASN B 1 75 ? 8.156 3.914 -1.987 1 89.19 75 ASN B O 1
ATOM 1419 N N . VAL B 1 76 ? 9.117 3.48 -4.039 1 93.56 76 VAL B N 1
ATOM 1420 C CA . VAL B 1 76 ? 7.828 3.277 -4.684 1 93.56 76 VAL B CA 1
ATOM 1421 C C . VAL B 1 76 ? 7.508 1.786 -4.742 1 93.56 76 VAL B C 1
ATOM 1423 O O . VAL B 1 76 ? 8.414 0.952 -4.809 1 93.56 76 VAL B O 1
ATOM 1426 N N . VAL B 1 77 ? 6.215 1.562 -4.637 1 92.81 77 VAL B N 1
ATOM 1427 C CA . VAL B 1 77 ? 5.762 0.176 -4.652 1 92.81 77 VAL B CA 1
ATOM 1428 C C . VAL B 1 77 ? 4.684 -0.004 -5.719 1 92.81 77 VAL B C 1
ATOM 1430 O O . VAL B 1 77 ? 4.113 0.975 -6.207 1 92.81 77 VAL B O 1
ATOM 1433 N N . SER B 1 78 ? 4.531 -1.19 -6.199 1 93.94 78 SER B N 1
ATOM 1434 C CA . SER B 1 78 ? 3.416 -1.656 -7.02 1 93.94 78 SER B CA 1
ATOM 1435 C C . SER B 1 78 ? 2.689 -2.822 -6.359 1 93.94 78 SER B C 1
ATOM 1437 O O . SER B 1 78 ? 2.969 -3.158 -5.207 1 93.94 78 SER B O 1
ATOM 1439 N N . GLY B 1 79 ? 1.64 -3.295 -7.047 1 93.31 79 GLY B N 1
ATOM 1440 C CA . GLY B 1 79 ? 0.966 -4.406 -6.391 1 93.31 79 GLY B CA 1
ATOM 1441 C C . GLY B 1 79 ? -0.047 -5.098 -7.285 1 93.31 79 GLY B C 1
ATOM 1442 O O . GLY B 1 79 ? -0.302 -4.648 -8.406 1 93.31 79 GLY B O 1
ATOM 1443 N N . PHE B 1 80 ? -0.525 -6.199 -6.773 1 93.94 80 PHE B N 1
ATOM 1444 C CA . PHE B 1 80 ? -1.548 -7.016 -7.414 1 93.94 80 PHE B CA 1
ATOM 1445 C C . PHE B 1 80 ? -2.463 -7.652 -6.375 1 93.94 80 PHE B C 1
ATOM 1447 O O . PHE B 1 80 ? -2.092 -7.777 -5.207 1 93.94 80 PHE B O 1
ATOM 1454 N N . SER B 1 81 ? -3.676 -7.973 -6.812 1 94.5 81 SER B N 1
ATOM 1455 C CA . SER B 1 81 ? -4.531 -8.812 -5.98 1 94.5 81 SER B CA 1
ATOM 1456 C C . SER B 1 81 ? -4.504 -10.266 -6.445 1 94.5 81 SER B C 1
ATOM 1458 O O . SER B 1 81 ? -4.445 -10.539 -7.645 1 94.5 81 SER B O 1
ATOM 1460 N N . ALA B 1 82 ? -4.57 -11.109 -5.426 1 95.81 82 ALA B N 1
ATOM 1461 C CA . ALA B 1 82 ? -4.523 -12.547 -5.695 1 95.81 82 ALA B CA 1
ATOM 1462 C C . ALA B 1 82 ? -5.406 -13.32 -4.719 1 95.81 82 ALA B C 1
ATOM 1464 O O . ALA B 1 82 ? -5.535 -12.938 -3.557 1 95.81 82 ALA B O 1
ATOM 1465 N N . ARG B 1 83 ? -5.992 -14.328 -5.254 1 96.44 83 ARG B N 1
ATOM 1466 C CA . ARG B 1 83 ? -6.727 -15.281 -4.43 1 96.44 83 ARG B CA 1
ATOM 1467 C C . ARG B 1 83 ? -5.871 -16.5 -4.109 1 96.44 83 ARG B C 1
ATOM 1469 O O . ARG B 1 83 ? -5.465 -17.234 -5.012 1 96.44 83 ARG B O 1
ATOM 1476 N N . VAL B 1 84 ? -5.645 -16.641 -2.746 1 96.56 84 VAL B N 1
ATOM 1477 C CA . VAL B 1 84 ? -4.668 -17.656 -2.385 1 96.56 84 VAL B CA 1
ATOM 1478 C C . VAL B 1 84 ? -5.082 -18.328 -1.079 1 96.56 84 VAL B C 1
ATOM 1480 O O . VAL B 1 84 ? -5.852 -17.766 -0.298 1 96.56 84 VAL B O 1
ATOM 1483 N N . THR B 1 85 ? -4.574 -19.547 -0.89 1 95.31 85 THR B N 1
ATOM 1484 C CA . THR B 1 85 ? -4.758 -20.281 0.356 1 95.31 85 THR B CA 1
ATOM 1485 C C . THR B 1 85 ? -3.777 -19.797 1.42 1 95.31 85 THR B C 1
ATOM 1487 O O . THR B 1 85 ? -2.797 -19.125 1.105 1 95.31 85 THR B O 1
ATOM 1490 N N . PRO B 1 86 ? -4.047 -20.188 2.736 1 94.19 86 PRO B N 1
ATOM 1491 C CA . PRO B 1 86 ? -3.146 -19.75 3.809 1 94.19 86 PRO B CA 1
ATOM 1492 C C . PRO B 1 86 ? -1.708 -20.219 3.592 1 94.19 86 PRO B C 1
ATOM 1494 O O . PRO B 1 86 ? -0.771 -19.422 3.736 1 94.19 86 PRO B O 1
ATOM 1497 N N . PRO B 1 87 ? -1.436 -21.438 3.217 1 94.94 87 PRO B N 1
ATOM 1498 C CA . PRO B 1 87 ? -0.043 -21.797 2.953 1 94.94 87 PRO B CA 1
ATOM 1499 C C . PRO B 1 87 ? 0.57 -21 1.803 1 94.94 87 PRO B C 1
ATOM 1501 O O . PRO B 1 87 ? 1.748 -20.641 1.857 1 94.94 87 PRO B O 1
ATOM 1504 N N . GLU B 1 88 ? -0.149 -20.734 0.791 1 96.31 88 GLU B N 1
ATOM 1505 C CA . GLU B 1 88 ? 0.329 -19.938 -0.327 1 96.31 88 GLU B CA 1
ATOM 1506 C C . GLU B 1 88 ? 0.622 -18.5 0.111 1 96.31 88 GLU B C 1
ATOM 1508 O O . GLU B 1 88 ? 1.601 -17.891 -0.333 1 96.31 88 GLU B O 1
ATOM 1513 N N . LEU B 1 89 ? -0.227 -18.031 0.913 1 96.56 89 LEU B N 1
ATOM 1514 C CA . LEU B 1 89 ? -0.028 -16.688 1.461 1 96.56 89 LEU B CA 1
ATOM 1515 C C . LEU B 1 89 ? 1.297 -16.609 2.211 1 96.56 89 LEU B C 1
ATOM 1517 O O . LEU B 1 89 ? 2.029 -15.617 2.072 1 96.56 89 LEU B O 1
ATOM 1521 N N . GLU B 1 90 ? 1.614 -17.641 2.941 1 95.94 90 GLU B N 1
ATOM 1522 C CA . GLU B 1 90 ? 2.883 -17.672 3.662 1 95.94 90 GLU B CA 1
ATOM 1523 C C . GLU B 1 90 ? 4.066 -17.688 2.697 1 95.94 90 GLU B C 1
ATOM 1525 O O . GLU B 1 90 ? 5.078 -17.016 2.939 1 95.94 90 GLU B O 1
ATOM 1530 N N . ALA B 1 91 ? 3.918 -18.406 1.642 1 96.81 91 ALA B N 1
ATOM 1531 C CA . ALA B 1 91 ? 4.965 -18.438 0.626 1 96.81 91 ALA B CA 1
ATOM 1532 C C . ALA B 1 91 ? 5.145 -17.078 -0.027 1 96.81 91 ALA B C 1
ATOM 1534 O O . ALA B 1 91 ? 6.27 -16.656 -0.305 1 96.81 91 ALA B O 1
ATOM 1535 N N . ILE B 1 92 ? 4.062 -16.422 -0.256 1 97.75 92 ILE B N 1
ATOM 1536 C CA . ILE B 1 92 ? 4.098 -15.094 -0.86 1 97.75 92 ILE B CA 1
ATOM 1537 C C . ILE B 1 92 ? 4.816 -14.125 0.071 1 97.75 92 ILE B C 1
ATOM 1539 O O . ILE B 1 92 ? 5.684 -13.359 -0.367 1 97.75 92 ILE B O 1
ATOM 1543 N N . LYS B 1 93 ? 4.523 -14.188 1.315 1 96.56 93 LYS B N 1
ATOM 1544 C CA . LYS B 1 93 ? 5.105 -13.273 2.297 1 96.56 93 LYS B CA 1
ATOM 1545 C C . LYS B 1 93 ? 6.617 -13.469 2.398 1 96.56 93 LYS B C 1
ATOM 1547 O O . LYS B 1 93 ? 7.336 -12.562 2.828 1 96.56 93 LYS B O 1
ATOM 1552 N N . LYS B 1 94 ? 7.148 -14.578 1.934 1 96.5 94 LYS B N 1
ATOM 1553 C CA . LYS B 1 94 ? 8.57 -14.891 2.035 1 96.5 94 LYS B CA 1
ATOM 1554 C C . LYS B 1 94 ? 9.336 -14.375 0.824 1 96.5 94 LYS B C 1
ATOM 1556 O O . LYS B 1 94 ? 10.57 -14.391 0.81 1 96.5 94 LYS B O 1
ATOM 1561 N N . GLN B 1 95 ? 8.602 -13.914 -0.149 1 97.31 95 GLN B N 1
ATOM 1562 C CA . GLN B 1 95 ? 9.289 -13.336 -1.302 1 97.31 95 GLN B CA 1
ATOM 1563 C C . GLN B 1 95 ? 9.977 -12.023 -0.937 1 97.31 95 GLN B C 1
ATOM 1565 O O . GLN B 1 95 ? 9.367 -11.156 -0.312 1 97.31 95 GLN B O 1
ATOM 1570 N N . PRO B 1 96 ? 11.219 -11.805 -1.323 1 96.5 96 PRO B N 1
ATOM 1571 C CA . PRO B 1 96 ? 11.984 -10.633 -0.894 1 96.5 96 PRO B CA 1
ATOM 1572 C C . PRO B 1 96 ? 11.391 -9.32 -1.407 1 96.5 96 PRO B C 1
ATOM 1574 O O . PRO B 1 96 ? 11.617 -8.266 -0.811 1 96.5 96 PRO B O 1
ATOM 1577 N N . GLN B 1 97 ? 10.641 -9.32 -2.539 1 96.19 97 GLN B N 1
ATOM 1578 C CA . GLN B 1 97 ? 10.078 -8.109 -3.113 1 96.19 97 GLN B CA 1
ATOM 1579 C C . GLN B 1 97 ? 8.797 -7.703 -2.389 1 96.19 97 GLN B C 1
ATOM 1581 O O . GLN B 1 97 ? 8.297 -6.59 -2.578 1 96.19 97 GLN B O 1
ATOM 1586 N N . VAL B 1 98 ? 8.219 -8.648 -1.583 1 96 98 VAL B N 1
ATOM 1587 C CA . VAL B 1 98 ? 6.926 -8.398 -0.952 1 96 98 VAL B CA 1
ATOM 1588 C C . VAL B 1 98 ? 7.121 -7.547 0.302 1 96 98 VAL B C 1
ATOM 1590 O O . VAL B 1 98 ? 7.875 -7.926 1.202 1 96 98 VAL B O 1
ATOM 1593 N N . ASN B 1 99 ? 6.375 -6.383 0.281 1 90.38 99 ASN B N 1
ATOM 1594 C CA . ASN B 1 99 ? 6.48 -5.457 1.404 1 90.38 99 ASN B CA 1
ATOM 1595 C C . ASN B 1 99 ? 5.27 -5.551 2.326 1 90.38 99 ASN B C 1
ATOM 1597 O O . ASN B 1 99 ? 5.395 -5.406 3.543 1 90.38 99 ASN B O 1
ATOM 1601 N N . ARG B 1 100 ? 4.141 -5.758 1.695 1 89 100 ARG B N 1
ATOM 1602 C CA . ARG B 1 100 ? 2.9 -5.754 2.463 1 89 100 ARG B CA 1
ATOM 1603 C C . ARG B 1 100 ? 1.846 -6.633 1.8 1 89 100 ARG B C 1
ATOM 1605 O O . ARG B 1 100 ? 1.759 -6.691 0.571 1 89 100 ARG B O 1
ATOM 1612 N N . VAL B 1 101 ? 1.049 -7.25 2.68 1 92.44 101 VAL B N 1
ATOM 1613 C CA . VAL B 1 101 ? -0.107 -8.023 2.24 1 92.44 101 VAL B CA 1
ATOM 1614 C C . VAL B 1 101 ? -1.333 -7.637 3.064 1 92.44 101 VAL B C 1
ATOM 1616 O O . VAL B 1 101 ? -1.281 -7.625 4.297 1 92.44 101 VAL B O 1
ATOM 1619 N N . LEU B 1 102 ? -2.359 -7.242 2.256 1 86.44 102 LEU B N 1
ATOM 1620 C CA . LEU B 1 102 ? -3.584 -6.82 2.926 1 86.44 102 LEU B CA 1
ATOM 1621 C C . LEU B 1 102 ? -4.77 -7.66 2.473 1 86.44 102 LEU B C 1
ATOM 1623 O O . LEU B 1 102 ? -4.918 -7.945 1.282 1 86.44 102 LEU B O 1
ATOM 1627 N N . PRO B 1 103 ? -5.609 -8.008 3.492 1 86.81 103 PRO B N 1
ATOM 1628 C CA . PRO B 1 103 ? -6.852 -8.648 3.055 1 86.81 103 PRO B CA 1
ATOM 1629 C C . PRO B 1 103 ? -7.734 -7.711 2.23 1 86.81 103 PRO B C 1
ATOM 1631 O O . PRO B 1 103 ? -7.777 -6.504 2.494 1 86.81 103 PRO B O 1
ATOM 1634 N N . SER B 1 104 ? -8.312 -8.242 1.035 1 74.5 104 SER B N 1
ATOM 1635 C CA . SER B 1 104 ? -9.086 -7.453 0.079 1 74.5 104 SER B CA 1
ATOM 1636 C C . SER B 1 104 ? -10.195 -6.668 0.775 1 74.5 104 SER B C 1
ATOM 1638 O O . SER B 1 104 ? -10.531 -5.562 0.354 1 74.5 104 SER B O 1
ATOM 1640 N N . ALA B 1 105 ? -10.984 -7.297 1.599 1 56.66 105 ALA B N 1
ATOM 1641 C CA . ALA B 1 105 ? -12.031 -6.539 2.279 1 56.66 105 ALA B CA 1
ATOM 1642 C C . ALA B 1 105 ? -11.5 -5.195 2.768 1 56.66 105 ALA B C 1
ATOM 1644 O O . ALA B 1 105 ? -12.266 -4.238 2.918 1 56.66 105 ALA B O 1
ATOM 1645 N N . THR B 1 106 ? -10.383 -5.27 2.969 1 50.5 106 THR B N 1
ATOM 1646 C CA . THR B 1 106 ? -9.828 -4.035 3.508 1 50.5 106 THR B CA 1
ATOM 1647 C C . THR B 1 106 ? -9.797 -2.947 2.438 1 50.5 106 THR B C 1
ATOM 1649 O O . THR B 1 106 ? -9.844 -1.756 2.752 1 50.5 106 THR B O 1
ATOM 1652 N N . LEU B 1 107 ? -9.867 -3.498 1.134 1 47.28 107 LEU B N 1
ATOM 1653 C CA . LEU B 1 107 ? -9.82 -2.502 0.068 1 47.28 107 LEU B CA 1
ATOM 1654 C C . LEU B 1 107 ? -11.125 -1.712 0.009 1 47.28 107 LEU B C 1
ATOM 1656 O O . LEU B 1 107 ? -11.133 -0.545 -0.387 1 47.28 107 LEU B O 1
ATOM 1660 N N . HIS B 1 108 ? -12.367 -2.428 0.183 1 41.03 108 HIS B N 1
ATOM 1661 C CA . HIS B 1 108 ? -13.617 -1.682 0.089 1 41.03 108 HIS B CA 1
ATOM 1662 C C . HIS B 1 108 ? -13.586 -0.446 0.982 1 41.03 108 HIS B C 1
ATOM 1664 O O . HIS B 1 108 ? -14.281 0.536 0.712 1 41.03 108 HIS B O 1
ATOM 1670 N N . LEU B 1 109 ? -13.234 -0.691 2.076 1 35.66 109 LEU B N 1
ATOM 1671 C CA . LEU B 1 109 ? -13.289 0.597 2.76 1 35.66 109 LEU B CA 1
ATOM 1672 C C . LEU B 1 109 ? -12.586 1.678 1.944 1 35.66 109 LEU B C 1
ATOM 1674 O O . LEU B 1 109 ? -12.672 2.863 2.271 1 35.66 109 LEU B O 1
ATOM 1678 N N . MET B 1 110 ? -11.711 1.175 1.044 1 38.88 110 MET B N 1
ATOM 1679 C CA . MET B 1 110 ? -11.203 2.203 0.14 1 38.88 110 MET B CA 1
ATOM 1680 C C . MET B 1 110 ? -12.227 2.523 -0.947 1 38.88 110 MET B C 1
ATOM 1682 O O . MET B 1 110 ? -13.078 1.694 -1.266 1 38.88 110 MET B O 1
ATOM 1686 N N . SER B 1 111 ? -12.68 3.801 -1.33 1 36.41 111 SER B N 1
ATOM 1687 C CA . SER B 1 111 ? -13.719 4.312 -2.217 1 36.41 111 SER B CA 1
ATOM 1688 C C . SER B 1 111 ? -13.742 3.545 -3.535 1 36.41 111 SER B C 1
ATOM 1690 O O . SER B 1 111 ? -12.727 3.441 -4.223 1 36.41 111 SER B O 1
ATOM 1692 N N . THR B 1 112 ? -14.383 2.412 -3.859 1 34.12 112 THR B N 1
ATOM 1693 C CA . THR B 1 112 ? -15.047 1.958 -5.078 1 34.12 112 THR B CA 1
ATOM 1694 C C . THR B 1 112 ? -15.641 3.137 -5.84 1 34.12 112 THR B C 1
ATOM 1696 O O . THR B 1 112 ? -16.438 2.945 -6.77 1 34.12 112 THR B O 1
ATOM 1699 N N . ASP B 1 113 ? -15.492 4.371 -5.688 1 31.3 113 ASP B N 1
ATOM 1700 C CA . ASP B 1 113 ? -16.234 5.148 -6.672 1 31.3 113 ASP B CA 1
ATOM 1701 C C . ASP B 1 113 ? -15.812 4.789 -8.094 1 31.3 113 ASP B C 1
ATOM 1703 O O . ASP B 1 113 ? -15.023 5.504 -8.711 1 31.3 113 ASP B O 1
ATOM 1707 N N . PHE B 1 114 ? -15.141 3.666 -8.391 1 31.45 114 PHE B N 1
ATOM 1708 C CA . PHE B 1 114 ? -15.102 3.514 -9.844 1 31.45 114 PHE B CA 1
ATOM 1709 C C . PHE B 1 114 ? -16.5 3.309 -10.406 1 31.45 114 PHE B C 1
ATOM 1711 O O . PHE B 1 114 ? -17.25 2.447 -9.938 1 31.45 114 PHE B O 1
ATOM 1718 N N . ASP B 1 115 ? -17.234 4.391 -10.938 1 25.14 115 ASP B N 1
ATOM 1719 C CA . ASP B 1 115 ? -18.453 4.461 -11.727 1 25.14 115 ASP B CA 1
ATOM 1720 C C . ASP B 1 115 ? -18.469 3.395 -12.82 1 25.14 115 ASP B C 1
ATOM 1722 O O . ASP B 1 115 ? -17.469 3.188 -13.508 1 25.14 115 ASP B O 1
ATOM 1726 N N . ASP B 1 116 ? -19.156 2.271 -12.688 1 25.83 116 ASP B N 1
ATOM 1727 C CA . ASP B 1 116 ? -19.984 1.612 -13.68 1 25.83 116 ASP B CA 1
ATOM 1728 C C . ASP B 1 116 ? -20.672 2.635 -14.586 1 25.83 116 ASP B C 1
ATOM 1730 O O . ASP B 1 116 ? -21.656 3.262 -14.195 1 25.83 116 ASP B O 1
ATOM 1734 N N . VAL B 1 117 ? -20.047 3.572 -15.289 1 23.62 117 VAL B N 1
ATOM 1735 C CA . VAL B 1 117 ? -20.75 4.168 -16.422 1 23.62 117 VAL B CA 1
ATOM 1736 C C . VAL B 1 117 ? -21.156 3.078 -17.406 1 23.62 117 VAL B C 1
ATOM 1738 O O . VAL B 1 117 ? -20.297 2.385 -17.969 1 23.62 117 VAL B O 1
ATOM 1741 N N . SER B 1 118 ? -22.094 2.277 -17.047 1 20.03 118 SER B N 1
ATOM 1742 C CA . SER B 1 118 ? -23.156 2.045 -18.016 1 20.03 118 SER B CA 1
ATOM 1743 C C . SER B 1 118 ? -23.734 3.359 -18.531 1 20.03 118 SER B C 1
ATOM 1745 O O . SER B 1 118 ? -23.844 4.332 -17.797 1 20.03 118 SER B O 1
#

InterPro domains:
  IPR010259 Peptidase S8 propeptide/proteinase inhibitor I9 [PF05922] (54-110)
  IPR037045 Peptidase S8 propeptide/proteinase inhibitor I9 superfamily [G3DSA:3.30.70.80] (16-110)

Solvent-accessible surface area (backbone atoms only — not comparable to full-atom values): 13116 Å² total; per-residue (Å²): 130,84,71,74,61,66,62,58,55,51,51,52,52,52,51,52,53,52,52,53,52,49,53,55,50,56,57,58,63,70,46,42,50,30,35,37,31,25,57,44,66,58,90,91,49,61,47,60,66,52,52,48,51,53,41,16,66,39,66,73,30,63,67,57,26,60,70,24,52,72,44,76,43,76,61,50,27,24,36,35,28,31,48,38,28,67,71,51,48,54,36,41,64,67,36,88,54,45,69,43,78,38,60,40,74,63,53,45,77,62,63,55,85,60,78,81,75,121,129,82,69,73,63,67,62,58,56,50,50,53,50,50,53,51,53,52,52,53,54,49,53,55,52,54,56,57,61,71,46,44,51,30,35,38,32,24,56,43,64,59,92,91,49,61,46,61,66,52,51,48,51,55,42,17,65,40,65,72,28,62,68,57,27,62,70,22,51,72,46,77,43,75,61,49,27,24,37,34,29,31,49,39,29,67,72,51,47,55,36,41,65,67,37,88,54,45,77,44,77,39,61,38,76,61,48,62,80,32,85,66,79,68,76,79,77,119

Secondary structure (DSSP, 8-state):
-----HHHHHHHHHHHHHHHHHHHHHHHTT-EEEEEEEEPPPTT--HHHHHHHHHHHHHT-HHHHHHHEEEEEEEEEEEEEEEE-HHHHHHHHTSTTEEEEEETHHHHHHH-------/-----HHHHHHHHHHHHHHHHHHHHHHHTT-EEEEEEEEPPPTT--HHHHHHHHHHHHHT-HHHHHHHEEEEEEEEEEEEEEEE-HHHHHHHHTSTTEEEEEETHHHHTS--------

Sequence (236 aa):
MKQPPATTAIIVLLCVSLAMAAASAAADQGAETYLVFVDAPPPGVPSRPYHLGILTAALGSEEKAKAAIIYNYRNVVSGFSARVTPPELEAIKKQPQVNRVLPSATLHLMSTDFDDVSMKQPPATTAIIVLLCVSLAMAAASAAADQGAETYLVFVDAPPPGVPSRPYHLGILTAALGSEEKAKAAIIYNYRNVVSGFSARVTPPELEAIKKQPQVNRVLPSATLHLMSTDFDDVS